Protein AF-0000000084923407 (afdb_homodimer)

Sequence (202 aa):
MSDLDNENLKDGELDTKNLNFILDIPLQLTVELGRTKILVKDVLQLNQGAVVELTKLAGEPLDVFVNSKLVARGEAVVVNEKFGIRLVDIVSPNERVEKVLMSDLDNENLKDGELDTKNLNFILDIPLQLTVELGRTKILVKDVLQLNQGAVVELTKLAGEPLDVFVNSKLVARGEAVVVNEKFGIRLVDIVSPNERVEKVL

Organism: Geobacter metallireducens (strain ATCC 53774 / DSM 7210 / GS-15) (NCBI:txid269799)

Nearest PDB structures (foldseek):
  1o6a-assembly1_A  TM=9.558E-01  e=1.903E-09  Thermotoga maritima
  1o6a-assembly1_B  TM=9.835E-01  e=4.622E-09  Thermotoga maritima
  8uox-assembly1_E6  TM=8.807E-01  e=5.203E-09  Salmonella enterica subsp. enterica serovar Typhimurium
  8wiw-assembly1_0  TM=8.367E-01  e=5.520E-09  Salmonella enterica subsp. enterica serovar Typhimurium str. LT2
  8t8o-assembly1_N  TM=7.780E-01  e=5.203E-09  Salmonella enterica subsp. enterica serovar Typhimurium

InterPro domains:
  IPR001172 Flagellar motor switch FliN/Type III secretion HrcQb [PR00956] (21-37)
  IPR001172 Flagellar motor switch FliN/Type III secretion HrcQb [PR00956] (38-54)
  IPR001172 Flagellar motor switch FliN/Type III secretion HrcQb [PR00956] (54-67)
  IPR001172 Flagellar motor switch FliN/Type III secretion HrcQb [PR00956] (67-82)
  IPR001543 Flagellar motor switch protein FliN-like, C-terminal domain [PF01052] (22-91)
  IPR012826 Flagellar motor switch FliN [TIGR02480] (18-93)
  IPR036429 SpoA-like superfamily [G3DSA:2.30.330.10] (8-101)
  IPR036429 SpoA-like superfamily [SSF101801] (18-99)
  IPR051469 Flagellar motor switch protein FliN/MopA/SpaO [PTHR43484] (6-99)

Radius of gyration: 24.33 Å; Cα contacts (8 Å, |Δi|>4): 364; chains: 2; bounding box: 47×90×52 Å

Secondary structure (DSSP, 8-state):
-GGGHHHHHHHHHHHHHHHHHHHT-EEEEEEEEEEEEEEHHHHHH--TT-EEEEEEETTSPEEEEETTEEEEEEEEEEETTEEEEEEEEE--HHHHHHHH-/-GGGHHHHHHHHHHHHHHHHHHHT-EEEEEEEEEEEEEEHHHHHH--TT-EEEEEEETTSPEEEEETTEEEEEEEEEEETTEEEEEEEEE--HHHHHHHH-

pLDDT: mean 90.23, std 15.1, range [40.56, 98.88]

Foldseek 3Di:
DPPVVVVVVVVVVVVVVVVVVVVPDDWDKDWDPAADDDDPVRVVVDDPPDDDDGPDDPPFWIFMDINNHTFFTFDWDDDPNDIDTDTPGGDDPVVCVVGRD/DPPVVVVVVVVVVVVVVVVVVVVPDDWDKDWDPAADDDDPVRVVVDDPPDDDDGPDDPPFFIFMDINNHTFFTFDWDDDPNDIDTDTPGGDDPVVVVVGRD

Structure (mmCIF, N/CA/C/O backbone):
data_AF-0000000084923407-model_v1
#
loop_
_entity.id
_entity.type
_entity.pdbx_description
1 polymer 'Flagellar motor switch protein FliN'
#
loop_
_atom_site.group_PDB
_atom_site.id
_atom_site.type_symbol
_atom_site.label_atom_id
_atom_site.label_alt_id
_atom_site.label_comp_id
_atom_site.label_asym_id
_atom_site.label_entity_id
_atom_site.label_seq_id
_atom_site.pdbx_PDB_ins_code
_atom_site.Cartn_x
_atom_site.Cartn_y
_atom_site.Cartn_z
_atom_site.occupancy
_atom_site.B_iso_or_equiv
_atom_site.auth_seq_id
_atom_site.auth_comp_id
_atom_site.auth_asym_id
_atom_site.auth_atom_id
_atom_site.pdbx_PDB_model_num
ATOM 1 N N . MET A 1 1 ? -30.578 42.406 30.984 1 41.12 1 MET A N 1
ATOM 2 C CA . MET A 1 1 ? -30.281 42.5 29.562 1 41.12 1 MET A CA 1
ATOM 3 C C . MET A 1 1 ? -29.281 41.438 29.125 1 41.12 1 MET A C 1
ATOM 5 O O . MET A 1 1 ? -29.422 40.844 28.062 1 41.12 1 MET A O 1
ATOM 9 N N . SER A 1 2 ? -28.047 41.344 29.703 1 51.69 2 SER A N 1
ATOM 10 C CA . SER A 1 2 ? -26.859 40.844 29.031 1 51.69 2 SER A CA 1
ATOM 11 C C . SER A 1 2 ? -26.75 39.344 29.141 1 51.69 2 SER A C 1
ATOM 13 O O . SER A 1 2 ? -25.688 38.781 28.906 1 51.69 2 SER A O 1
ATOM 15 N N . ASP A 1 3 ? -27.625 38.719 29.766 1 58.62 3 ASP A N 1
ATOM 16 C CA . ASP A 1 3 ? -27.422 37.281 29.953 1 58.62 3 ASP A CA 1
ATOM 17 C C . ASP A 1 3 ? -27.578 36.531 28.641 1 58.62 3 ASP A C 1
ATOM 19 O O . ASP A 1 3 ? -27.375 35.312 28.594 1 58.62 3 ASP A O 1
ATOM 23 N N . LEU A 1 4 ? -28.219 37.062 27.641 1 54.16 4 LEU A N 1
ATOM 24 C CA . LEU A 1 4 ? -28.438 36.375 26.375 1 54.16 4 LEU A CA 1
ATOM 25 C C . LEU A 1 4 ? -27.125 36.156 25.641 1 54.16 4 LEU A C 1
ATOM 27 O O . LEU A 1 4 ? -27.016 35.25 24.812 1 54.16 4 LEU A O 1
ATOM 31 N N . ASP A 1 5 ? -26.141 37.031 25.969 1 55.03 5 ASP A N 1
ATOM 32 C CA . ASP A 1 5 ? -24.906 36.906 25.203 1 55.03 5 ASP A CA 1
ATOM 33 C C . ASP A 1 5 ? -24.109 35.688 25.656 1 55.03 5 ASP A C 1
ATOM 35 O O . ASP A 1 5 ? -23.25 35.188 24.922 1 55.03 5 ASP A O 1
ATOM 39 N N . ASN A 1 6 ? -24.422 35.156 26.875 1 57.28 6 ASN A N 1
ATOM 40 C CA . ASN A 1 6 ? -23.562 34.125 27.406 1 57.28 6 ASN A CA 1
ATOM 41 C C . ASN A 1 6 ? -23.906 32.75 26.812 1 57.28 6 ASN A C 1
ATOM 43 O O . ASN A 1 6 ? -23.156 31.797 26.953 1 57.28 6 ASN A O 1
ATOM 47 N N . GLU A 1 7 ? -25.078 32.594 26.234 1 55.94 7 GLU A N 1
ATOM 48 C CA . GLU A 1 7 ? -25.453 31.297 25.688 1 55.94 7 GLU A CA 1
ATOM 49 C C . GLU A 1 7 ? -24.766 31.047 24.344 1 55.94 7 GLU A C 1
ATOM 51 O O . GLU A 1 7 ? -24.5 29.891 24 1 55.94 7 GLU A O 1
ATOM 56 N N . ASN A 1 8 ? -24.578 32.031 23.641 1 57.34 8 ASN A N 1
ATOM 57 C CA . ASN A 1 8 ? -23.969 31.875 22.328 1 57.34 8 ASN A CA 1
ATOM 58 C C . ASN A 1 8 ? -22.5 31.438 22.453 1 57.34 8 ASN A C 1
ATOM 60 O O . ASN A 1 8 ? -21.969 30.797 21.547 1 57.34 8 ASN A O 1
ATOM 64 N N . LEU A 1 9 ? -21.828 31.859 23.531 1 53.5 9 LEU A N 1
ATOM 65 C CA . LEU A 1 9 ? -20.438 31.469 23.734 1 53.5 9 LEU A CA 1
ATOM 66 C C . LEU A 1 9 ? -20.328 29.984 24.062 1 53.5 9 LEU A C 1
ATOM 68 O O . LEU A 1 9 ? -19.266 29.391 23.922 1 53.5 9 LEU A O 1
ATOM 72 N N . LYS A 1 10 ? -21.328 29.422 24.562 1 60 10 LYS A N 1
ATOM 73 C CA . LYS A 1 10 ? -21.328 28.016 24.938 1 60 10 LYS A CA 1
ATOM 74 C C . LYS A 1 10 ? -21.359 27.125 23.703 1 60 10 LYS A C 1
ATOM 76 O O . LYS A 1 10 ? -20.75 26.047 23.688 1 60 10 LYS A O 1
ATOM 81 N N . ASP A 1 11 ? -22.109 27.609 22.766 1 59.69 11 ASP A N 1
ATOM 82 C CA . ASP A 1 11 ? -22.172 26.844 21.516 1 59.69 11 ASP A CA 1
ATOM 83 C C . ASP A 1 11 ? -20.797 26.781 20.844 1 59.69 11 ASP A C 1
ATOM 85 O O . ASP A 1 11 ? -20.406 25.734 20.328 1 59.69 11 ASP A O 1
ATOM 89 N N . GLY A 1 12 ? -20.031 27.938 20.969 1 59.78 12 GLY A N 1
ATOM 90 C CA . GLY A 1 12 ? -18.688 27.984 20.438 1 59.78 12 GLY A CA 1
ATOM 91 C C . GLY A 1 12 ? -17.734 27.047 21.156 1 59.78 12 GLY A C 1
ATOM 92 O O . GLY A 1 12 ? -16.812 26.5 20.547 1 59.78 12 GLY A O 1
ATOM 93 N N . GLU A 1 13 ? -17.891 26.922 22.484 1 61.78 13 GLU A N 1
ATOM 94 C CA . GLU A 1 13 ? -17.031 26.031 23.266 1 61.78 13 GLU A CA 1
ATOM 95 C C . GLU A 1 13 ? -17.266 24.578 22.906 1 61.78 13 GLU A C 1
ATOM 97 O O . GLU A 1 13 ? -16.328 23.781 22.844 1 61.78 13 GLU A O 1
ATOM 102 N N . LEU A 1 14 ? -18.531 24.234 22.812 1 60.09 14 LEU A N 1
ATOM 103 C CA . LEU A 1 14 ? -18.875 22.859 22.453 1 60.09 14 LEU A CA 1
ATOM 104 C C . LEU A 1 14 ? -18.312 22.5 21.078 1 60.09 14 LEU A C 1
ATOM 106 O O . LEU A 1 14 ? -17.859 21.375 20.859 1 60.09 14 LEU A O 1
ATOM 110 N N . ASP A 1 15 ? -18.359 23.516 20.266 1 66.06 15 ASP A N 1
ATOM 111 C CA . ASP A 1 15 ? -17.859 23.328 18.906 1 66.06 15 ASP A CA 1
ATOM 112 C C . ASP A 1 15 ? -16.359 23.109 18.891 1 66.06 15 ASP A C 1
ATOM 114 O O . ASP A 1 15 ? -15.859 22.203 18.203 1 66.06 15 ASP A O 1
ATOM 118 N N . THR A 1 16 ? -15.703 23.828 19.812 1 67.69 16 THR A N 1
ATOM 119 C CA . THR A 1 16 ? -14.25 23.688 19.859 1 67.69 16 THR A CA 1
ATOM 120 C C . THR A 1 16 ? -13.852 22.344 20.469 1 67.69 16 THR A C 1
ATOM 122 O O . THR A 1 16 ? -12.859 21.75 20.047 1 67.69 16 THR A O 1
ATOM 125 N N . LYS A 1 17 ? -14.57 21.906 21.484 1 70.62 17 LYS A N 1
ATOM 126 C CA . LYS A 1 17 ? -14.25 20.641 22.141 1 70.62 17 LYS A CA 1
ATOM 127 C C . LYS A 1 17 ? -14.391 19.469 21.188 1 70.62 17 LYS A C 1
ATOM 129 O O . LYS A 1 17 ? -13.547 18.562 21.188 1 70.62 17 LYS A O 1
ATOM 134 N N . ASN A 1 18 ? -15.523 19.562 20.5 1 76.38 18 ASN A N 1
ATOM 135 C CA . ASN A 1 18 ? -15.758 18.484 19.562 1 76.38 18 ASN A CA 1
ATOM 136 C C . ASN A 1 18 ? -14.672 18.422 18.484 1 76.38 18 ASN A C 1
ATOM 138 O O . ASN A 1 18 ? -14.242 17.328 18.094 1 76.38 18 ASN A O 1
ATOM 142 N N . LEU A 1 19 ? -14.188 19.562 18.203 1 79.62 19 LEU A N 1
ATOM 143 C CA . LEU A 1 19 ? -13.164 19.609 17.172 1 79.62 19 LEU A CA 1
ATOM 144 C C . LEU A 1 19 ? -11.836 19.078 17.703 1 79.62 19 LEU A C 1
ATOM 146 O O . LEU A 1 19 ? -11.086 18.438 16.953 1 79.62 19 LEU A O 1
ATOM 150 N N . ASN A 1 20 ? -11.688 19.375 19 1 86.31 20 ASN A N 1
ATOM 151 C CA . ASN A 1 20 ? -10.438 18.922 19.594 1 86.31 20 ASN A CA 1
ATOM 152 C C . ASN A 1 20 ? -10.344 17.391 19.594 1 86.31 20 ASN A C 1
ATOM 154 O O . ASN A 1 20 ? -9.266 16.828 19.406 1 86.31 20 ASN A O 1
ATOM 158 N N . PHE A 1 21 ? -11.461 16.828 19.719 1 89.88 21 PHE A N 1
ATOM 159 C CA . PHE A 1 21 ? -11.477 15.375 19.734 1 89.88 21 PHE A CA 1
ATOM 160 C C . PHE A 1 21 ? -11.172 14.812 18.344 1 89.88 21 PHE A C 1
ATOM 162 O O . PHE A 1 21 ? -10.492 13.789 18.219 1 89.88 21 PHE A O 1
ATOM 169 N N . ILE A 1 22 ? -11.539 15.539 17.391 1 92.81 22 ILE A N 1
ATOM 170 C CA . ILE A 1 22 ? -11.359 15.086 16.016 1 92.81 22 ILE A CA 1
ATOM 171 C C . ILE A 1 22 ? -9.875 15.094 15.664 1 92.81 22 ILE A C 1
ATOM 173 O O . ILE A 1 22 ? -9.406 14.219 14.93 1 92.81 22 ILE A O 1
ATOM 177 N N . LEU A 1 23 ? -9.258 16.125 16.266 1 94.19 23 LEU A N 1
ATOM 178 C CA . LEU A 1 23 ? -7.848 16.312 15.93 1 94.19 23 LEU A CA 1
ATOM 179 C C . LEU A 1 23 ? -7.016 15.133 16.438 1 94.19 23 LEU A C 1
ATOM 181 O O . LEU A 1 23 ? -5.922 14.883 15.93 1 94.19 23 LEU A O 1
ATOM 185 N N . ASP A 1 24 ? -7.555 14.359 17.422 1 95.94 24 ASP A N 1
ATOM 186 C CA . ASP A 1 24 ? -6.777 13.297 18.047 1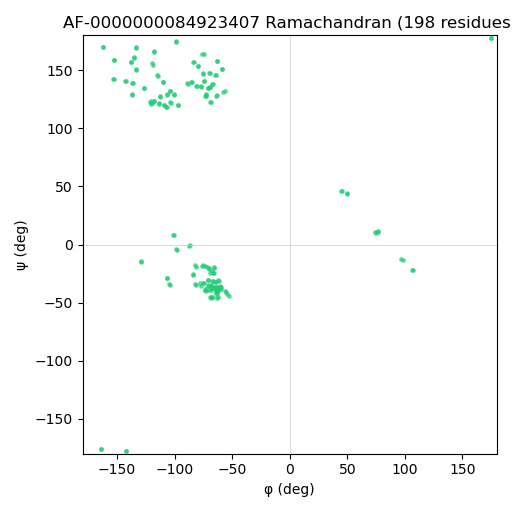 95.94 24 ASP A CA 1
ATOM 187 C C . ASP A 1 24 ? -7.168 11.93 17.484 1 95.94 24 ASP A C 1
ATOM 189 O O . ASP A 1 24 ? -6.711 10.898 17.984 1 95.94 24 ASP A O 1
ATOM 193 N N . ILE A 1 25 ? -7.957 11.969 16.484 1 96.38 25 ILE A N 1
ATOM 194 C CA . ILE A 1 25 ? -8.367 10.711 15.875 1 96.38 25 ILE A CA 1
ATOM 195 C C . ILE A 1 25 ? -7.199 10.109 15.102 1 96.38 25 ILE A C 1
ATOM 197 O O . ILE A 1 25 ? -6.578 10.781 14.273 1 96.38 25 ILE A O 1
ATOM 201 N N . PRO A 1 26 ? -6.898 8.852 15.328 1 97.81 26 PRO A N 1
ATOM 202 C CA . PRO A 1 26 ? -5.84 8.188 14.562 1 97.81 26 PRO A CA 1
ATOM 203 C C . PRO A 1 26 ? -6.32 7.695 13.195 1 97.81 26 PRO A C 1
ATOM 205 O O . PRO A 1 26 ? -7.43 7.16 13.086 1 97.81 26 PRO A O 1
ATOM 208 N N . LEU A 1 27 ? -5.559 7.898 12.195 1 98.25 27 LEU A N 1
ATOM 209 C CA . LEU A 1 27 ? -5.77 7.426 10.828 1 98.25 27 LEU A CA 1
ATOM 210 C C . LEU A 1 27 ? -4.652 6.48 10.398 1 98.25 27 LEU A C 1
ATOM 212 O O . LEU A 1 27 ? -3.598 6.43 11.039 1 98.25 27 LEU A O 1
ATOM 216 N N . GLN A 1 28 ? -4.902 5.809 9.352 1 98.5 28 GLN A N 1
ATOM 217 C CA . GLN A 1 28 ? -3.861 4.949 8.797 1 98.5 28 GLN A CA 1
ATOM 218 C C . GLN A 1 28 ? -3.215 5.586 7.574 1 98.5 28 GLN A C 1
ATOM 220 O O . GLN A 1 28 ? -3.902 5.938 6.613 1 98.5 28 GLN A O 1
ATOM 225 N N . LEU A 1 29 ? -1.915 5.746 7.699 1 98.81 29 LEU A N 1
ATOM 226 C CA . LEU A 1 29 ? -1.114 6.172 6.555 1 98.81 29 LEU A CA 1
ATOM 227 C C . LEU A 1 29 ? -0.408 4.984 5.914 1 98.81 29 LEU A C 1
ATOM 229 O O . LEU A 1 29 ? 0.222 4.18 6.609 1 98.81 29 LEU A O 1
ATOM 233 N N . THR A 1 30 ? -0.558 4.852 4.574 1 98.75 30 THR A N 1
ATOM 234 C CA . THR A 1 30 ? 0.043 3.744 3.84 1 98.75 30 THR A CA 1
ATOM 235 C C . THR A 1 30 ? 0.886 4.258 2.678 1 98.75 30 THR A C 1
ATOM 237 O O . THR A 1 30 ? 0.462 5.152 1.944 1 98.75 30 THR A O 1
ATOM 240 N N . VAL A 1 31 ? 2.076 3.674 2.555 1 98.81 31 VAL A N 1
ATOM 241 C CA . VAL A 1 31 ? 2.922 3.961 1.399 1 98.81 31 VAL A CA 1
ATOM 242 C C . VAL A 1 31 ? 2.98 2.738 0.487 1 98.81 31 VAL A C 1
ATOM 244 O O . VAL A 1 31 ? 3.377 1.652 0.917 1 98.81 31 VAL A O 1
ATOM 247 N N . GLU A 1 32 ? 2.521 2.99 -0.744 1 98.56 32 GLU A N 1
ATOM 248 C CA . GLU A 1 32 ? 2.504 1.892 -1.705 1 98.56 32 GLU A CA 1
ATOM 249 C C . GLU A 1 32 ? 3.641 2.023 -2.715 1 98.56 32 GLU A C 1
ATOM 251 O O . GLU A 1 32 ? 3.869 3.104 -3.262 1 98.56 32 GLU A O 1
ATOM 256 N N . LEU A 1 33 ? 4.332 0.971 -2.922 1 98.19 33 LEU A N 1
ATOM 257 C CA . LEU A 1 33 ? 5.34 0.902 -3.973 1 98.19 33 LEU A CA 1
ATOM 258 C C . LEU A 1 33 ? 4.691 0.93 -5.352 1 98.19 33 LEU A C 1
ATOM 260 O O . LEU A 1 33 ? 5.168 1.625 -6.254 1 98.19 33 LEU A O 1
ATOM 264 N N . GLY A 1 34 ? 3.6 0.089 -5.422 1 97.88 34 GLY A N 1
ATOM 265 C CA . GLY A 1 34 ? 2.836 0.043 -6.66 1 97.88 34 GLY A CA 1
ATOM 266 C C . GLY A 1 34 ? 1.74 -1.007 -6.645 1 97.88 34 GLY A C 1
ATOM 267 O O . GLY A 1 34 ? 1.545 -1.694 -5.641 1 97.88 34 GLY A O 1
ATOM 268 N N . ARG A 1 35 ? 1.024 -1.02 -7.738 1 98 35 ARG A N 1
ATOM 269 C CA . ARG A 1 35 ? -0.077 -1.955 -7.949 1 98 35 ARG A CA 1
ATOM 270 C C . ARG A 1 35 ? -0.065 -2.508 -9.367 1 98 35 ARG A C 1
ATOM 272 O O . ARG A 1 35 ? 0.592 -1.95 -10.25 1 98 35 ARG A O 1
ATOM 279 N N . THR A 1 36 ? -0.682 -3.66 -9.547 1 98.56 36 THR A N 1
ATOM 280 C CA . THR A 1 36 ? -0.935 -4.199 -10.875 1 98.56 36 THR A CA 1
ATOM 281 C C . THR A 1 36 ? -2.172 -5.094 -10.875 1 98.56 36 THR A C 1
ATOM 283 O O . THR A 1 36 ? -2.617 -5.539 -9.812 1 98.56 36 THR A O 1
ATOM 286 N N . LYS A 1 37 ? -2.699 -5.238 -12.07 1 98.56 37 LYS A N 1
ATOM 287 C CA . LYS A 1 37 ? -3.746 -6.242 -12.25 1 98.56 37 LYS A CA 1
ATOM 288 C C . LYS A 1 37 ? -3.148 -7.621 -12.516 1 98.56 37 LYS A C 1
ATOM 290 O O . LYS A 1 37 ? -2.154 -7.742 -13.234 1 98.56 37 LYS A O 1
ATOM 295 N N . ILE A 1 38 ? -3.832 -8.539 -11.867 1 98.25 38 ILE A N 1
ATOM 296 C CA . ILE A 1 38 ? -3.377 -9.914 -12.031 1 98.25 38 ILE A CA 1
ATOM 297 C C . ILE A 1 38 ? -4.582 -10.859 -12.086 1 98.25 38 ILE A C 1
ATOM 299 O O . ILE A 1 38 ? -5.562 -10.656 -11.367 1 98.25 38 ILE A O 1
ATOM 303 N N . LEU A 1 39 ? -4.473 -11.812 -12.945 1 97.88 39 LEU A N 1
ATOM 304 C CA . LEU A 1 39 ? -5.582 -12.75 -13.07 1 97.88 39 LEU A CA 1
ATOM 305 C C . LEU A 1 39 ? -5.551 -13.789 -11.953 1 97.88 39 LEU A C 1
ATOM 307 O O . LEU A 1 39 ? -4.477 -14.133 -11.453 1 97.88 39 LEU A O 1
ATOM 311 N N . VAL A 1 40 ? -6.699 -14.32 -11.633 1 97 40 VAL A N 1
ATOM 312 C CA . VAL A 1 40 ? -6.824 -15.367 -10.625 1 97 40 VAL A CA 1
ATOM 313 C C . VAL A 1 40 ? -5.891 -16.531 -10.969 1 97 40 VAL A C 1
ATOM 315 O O . VAL A 1 40 ? -5.188 -17.047 -10.102 1 97 40 VAL A O 1
ATOM 318 N N . LYS A 1 41 ? -5.867 -16.859 -12.188 1 96.5 41 LYS A N 1
ATOM 319 C CA . LYS A 1 41 ? -5.027 -17.984 -12.602 1 96.5 41 LYS A CA 1
ATOM 320 C C . LYS A 1 41 ? -3.555 -17.703 -12.328 1 96.5 41 LYS A C 1
ATOM 322 O O . LYS A 1 41 ? -2.811 -18.594 -11.922 1 96.5 41 LYS A O 1
ATOM 327 N N . ASP A 1 42 ? -3.166 -16.5 -12.539 1 97.69 42 ASP A N 1
ATOM 328 C CA . ASP A 1 42 ? -1.779 -16.109 -12.305 1 97.69 42 ASP A CA 1
ATOM 329 C C . ASP A 1 42 ? -1.464 -16.094 -10.805 1 97.69 42 ASP A C 1
ATOM 331 O O . ASP A 1 42 ? -0.39 -16.531 -10.391 1 97.69 42 ASP A O 1
ATOM 335 N N . VAL A 1 43 ? -2.422 -15.625 -10.008 1 98 43 VAL A N 1
ATOM 336 C CA . VAL A 1 43 ? -2.25 -15.602 -8.555 1 98 43 VAL A CA 1
ATOM 337 C C . VAL A 1 43 ? -2.018 -17.031 -8.047 1 98 43 VAL A C 1
ATOM 339 O O . VAL A 1 43 ? -1.174 -17.25 -7.172 1 98 43 VAL A O 1
ATOM 342 N N . LEU A 1 44 ? -2.725 -17.969 -8.656 1 97.12 44 LEU A N 1
ATOM 343 C CA . LEU A 1 44 ? -2.666 -19.359 -8.203 1 97.12 44 LEU A CA 1
ATOM 344 C C . LEU A 1 44 ? -1.332 -19.984 -8.57 1 97.12 44 LEU A C 1
ATOM 346 O O . LEU A 1 44 ? -0.931 -20.984 -7.977 1 97.12 44 LEU A O 1
ATOM 350 N N . GLN A 1 45 ? -0.643 -19.39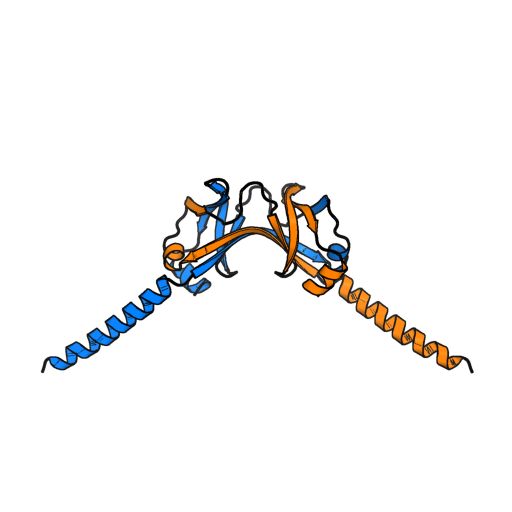1 -9.508 1 97.62 45 GLN A N 1
ATOM 351 C CA . GLN A 1 45 ? 0.595 -19.984 -10.008 1 97.62 45 GLN A CA 1
ATOM 352 C C . GLN A 1 45 ? 1.813 -19.344 -9.352 1 97.62 45 GLN A C 1
ATOM 354 O O . GLN A 1 45 ? 2.939 -19.812 -9.531 1 97.62 45 GLN A O 1
ATOM 359 N N . LEU A 1 46 ? 1.584 -18.359 -8.547 1 98.25 46 LEU A N 1
ATOM 360 C CA . LEU A 1 46 ? 2.711 -17.688 -7.91 1 98.25 46 LEU A CA 1
ATOM 361 C C . LEU A 1 46 ? 3.414 -18.609 -6.926 1 98.25 46 LEU A C 1
ATOM 363 O O . LEU A 1 46 ? 2.762 -19.344 -6.188 1 98.25 46 LEU A O 1
ATOM 367 N N . ASN A 1 47 ? 4.777 -18.547 -6.957 1 98.06 47 ASN A N 1
ATOM 368 C CA . ASN A 1 47 ? 5.633 -19.266 -6.023 1 98.06 47 ASN A CA 1
ATOM 369 C C . ASN A 1 47 ? 6.73 -18.359 -5.461 1 98.06 47 ASN A C 1
ATOM 371 O O . ASN A 1 47 ? 6.945 -17.25 -5.957 1 98.06 47 ASN A O 1
ATOM 375 N N . GLN A 1 48 ? 7.324 -18.969 -4.5 1 97.75 48 GLN A N 1
ATOM 376 C CA . GLN A 1 48 ? 8.484 -18.266 -3.961 1 97.75 48 GLN A CA 1
ATOM 377 C C . GLN A 1 48 ? 9.516 -18 -5.051 1 97.75 48 GLN A C 1
ATOM 379 O O . GLN A 1 48 ? 9.805 -18.859 -5.875 1 97.75 48 GLN A O 1
ATOM 384 N N . GLY A 1 49 ? 9.969 -16.812 -5.137 1 98.25 49 GLY A N 1
ATOM 385 C CA . GLY A 1 49 ? 10.953 -16.422 -6.137 1 98.25 49 GLY A CA 1
ATOM 386 C C . GLY A 1 49 ? 10.336 -15.742 -7.344 1 98.25 49 GLY A C 1
ATOM 387 O O . GLY A 1 49 ? 11.047 -15.117 -8.133 1 98.25 49 GLY A O 1
ATOM 388 N N . ALA A 1 50 ? 9.031 -15.867 -7.414 1 98.19 50 ALA A N 1
ATOM 389 C CA . ALA A 1 50 ? 8.359 -15.234 -8.547 1 98.19 50 ALA A CA 1
ATOM 390 C C . ALA A 1 50 ? 8.508 -13.719 -8.508 1 98.19 50 ALA A C 1
ATOM 392 O O . ALA A 1 50 ? 8.578 -13.125 -7.426 1 98.19 50 ALA A O 1
ATOM 393 N N . VAL A 1 51 ? 8.586 -13.211 -9.719 1 98.56 51 VAL A N 1
ATOM 394 C CA . VAL A 1 51 ? 8.664 -11.758 -9.828 1 98.56 51 VAL A CA 1
ATOM 395 C C . VAL A 1 51 ? 7.387 -11.227 -10.477 1 98.56 51 VAL A C 1
ATOM 397 O O . VAL A 1 51 ? 6.949 -11.734 -11.516 1 98.56 51 VAL A O 1
ATOM 400 N N . VAL A 1 52 ? 6.793 -10.32 -9.859 1 98.5 52 VAL A N 1
ATOM 401 C CA . VAL A 1 52 ? 5.613 -9.656 -10.398 1 98.5 52 VAL A CA 1
ATOM 402 C C . VAL A 1 52 ? 5.93 -8.195 -10.703 1 98.5 52 VAL A C 1
ATOM 404 O O . VAL A 1 52 ? 6.367 -7.453 -9.828 1 98.5 52 VAL A O 1
ATOM 407 N N . GLU A 1 53 ? 5.758 -7.867 -11.953 1 98.5 53 GLU A N 1
ATOM 408 C CA . GLU A 1 53 ? 5.965 -6.48 -12.367 1 98.5 53 GLU A CA 1
ATOM 409 C C . GLU A 1 53 ? 4.789 -5.602 -11.961 1 98.5 53 GLU A C 1
ATOM 411 O O . GLU A 1 53 ? 3.629 -5.988 -12.133 1 98.5 53 GLU A O 1
ATOM 416 N N . LEU A 1 54 ? 5.102 -4.422 -11.43 1 98.56 54 LEU A N 1
ATOM 417 C CA . LEU A 1 54 ? 4.07 -3.451 -11.078 1 98.56 54 LEU A CA 1
ATOM 418 C C . LEU A 1 54 ? 3.924 -2.398 -12.172 1 98.56 54 LEU A C 1
ATOM 420 O O . LEU A 1 54 ? 4.637 -2.438 -13.18 1 98.56 54 LEU A O 1
ATOM 424 N N . THR A 1 55 ? 2.953 -1.531 -12.016 1 97.81 55 THR A N 1
ATOM 425 C CA . THR A 1 55 ? 2.676 -0.529 -13.039 1 97.81 55 THR A CA 1
ATOM 426 C C . THR A 1 55 ? 3.588 0.683 -12.867 1 97.81 55 THR A C 1
ATOM 428 O O . THR A 1 55 ? 3.928 1.352 -13.852 1 97.81 55 THR A O 1
ATOM 431 N N . LYS A 1 56 ? 4.023 0.893 -11.711 1 97.56 56 LYS A N 1
ATOM 432 C CA . LYS A 1 56 ? 4.797 2.09 -11.391 1 97.56 56 LYS A CA 1
ATOM 433 C C . LYS A 1 56 ? 6.184 2.031 -12.023 1 97.56 56 LYS A C 1
ATOM 435 O O . LYS A 1 56 ? 6.863 1.006 -11.945 1 97.56 56 LYS A O 1
ATOM 440 N N . LEU A 1 57 ? 6.531 3.158 -12.609 1 97.81 57 LEU A N 1
ATOM 441 C CA . LEU A 1 57 ? 7.891 3.279 -13.133 1 97.81 57 LEU A CA 1
ATOM 442 C C . LEU A 1 57 ? 8.891 3.475 -12 1 97.81 57 LEU A C 1
ATOM 444 O O . LEU A 1 57 ? 8.617 4.195 -11.039 1 97.81 57 LEU A O 1
ATOM 448 N N . ALA A 1 58 ? 9.992 2.809 -12.227 1 96.5 58 ALA A N 1
ATOM 449 C CA . ALA A 1 58 ? 11.07 3.029 -11.273 1 96.5 58 ALA A CA 1
ATOM 450 C C . ALA A 1 58 ? 11.547 4.48 -11.305 1 96.5 58 ALA A C 1
ATOM 452 O O . ALA A 1 58 ? 11.664 5.078 -12.375 1 96.5 58 ALA A O 1
ATOM 453 N N . GLY A 1 59 ? 11.641 5.137 -10.266 1 94.94 59 GLY A N 1
ATOM 454 C CA . GLY A 1 59 ? 12.078 6.523 -10.211 1 94.94 59 GLY A CA 1
ATOM 455 C C . GLY A 1 59 ? 10.953 7.496 -9.945 1 94.94 59 GLY A C 1
ATOM 456 O O . GLY A 1 59 ? 11.188 8.656 -9.586 1 94.94 59 GLY A O 1
ATOM 457 N N . GLU A 1 60 ? 9.766 7.02 -10.25 1 97.5 60 GLU A N 1
ATOM 458 C CA . GLU A 1 60 ? 8.625 7.875 -9.938 1 97.5 60 GLU A CA 1
ATOM 459 C C . GLU A 1 60 ? 8.32 7.867 -8.438 1 97.5 60 GLU A C 1
ATOM 461 O O . GLU A 1 60 ? 8.539 6.859 -7.762 1 97.5 60 GLU A O 1
ATOM 466 N N . PRO A 1 61 ? 7.848 8.977 -7.934 1 98.5 61 PRO A N 1
ATOM 467 C CA . PRO A 1 61 ? 7.492 9.016 -6.516 1 98.5 61 PRO A CA 1
ATOM 468 C C . PRO A 1 61 ? 6.434 7.977 -6.148 1 98.5 61 PRO A C 1
ATOM 470 O O . PRO A 1 61 ? 5.578 7.645 -6.973 1 98.5 61 PRO A O 1
ATOM 473 N N . LEU A 1 62 ? 6.48 7.559 -4.949 1 98.81 62 LEU A N 1
ATOM 474 C CA . LEU A 1 62 ? 5.547 6.562 -4.434 1 98.81 62 LEU A CA 1
ATOM 475 C C . LEU A 1 62 ? 4.246 7.219 -3.988 1 98.81 62 LEU A C 1
ATOM 477 O O . LEU A 1 62 ? 4.234 8.391 -3.607 1 98.81 62 LEU A O 1
ATOM 481 N N . ASP A 1 63 ? 3.146 6.348 -3.965 1 98.75 63 ASP A N 1
ATOM 482 C CA . ASP A 1 63 ? 1.838 6.859 -3.568 1 98.75 63 ASP A CA 1
ATOM 483 C C . ASP A 1 63 ? 1.646 6.766 -2.057 1 98.75 63 ASP A C 1
ATOM 485 O O . ASP A 1 63 ? 2.021 5.77 -1.438 1 98.75 63 ASP A O 1
ATOM 489 N N . VAL A 1 64 ? 1.081 7.793 -1.517 1 98.88 64 VAL A N 1
ATOM 490 C CA . VAL A 1 64 ? 0.778 7.867 -0.091 1 98.88 64 VAL A CA 1
ATOM 491 C C . VAL A 1 64 ? -0.73 7.992 0.111 1 98.88 64 VAL A C 1
ATOM 493 O O . VAL A 1 64 ? -1.354 8.93 -0.392 1 98.88 64 VAL A O 1
ATOM 496 N N . PHE A 1 65 ? -1.265 7.09 0.846 1 98.69 65 PHE A N 1
ATOM 497 C CA . PHE A 1 65 ? -2.697 7.059 1.116 1 98.69 65 PHE A CA 1
ATOM 498 C C . PHE A 1 65 ? -2.977 7.316 2.592 1 98.69 65 PHE A C 1
ATOM 500 O O . PHE A 1 65 ? -2.221 6.871 3.459 1 98.69 65 PHE A O 1
ATOM 507 N N . VAL A 1 66 ? -4.035 7.965 2.854 1 98.56 66 VAL A N 1
ATOM 508 C CA . VAL A 1 66 ? -4.617 8.031 4.188 1 98.56 66 VAL A CA 1
ATOM 509 C C . VAL A 1 66 ? -6.035 7.465 4.164 1 98.56 66 VAL A C 1
ATOM 511 O O . VAL A 1 66 ? -6.895 7.957 3.426 1 98.56 66 VAL A O 1
ATOM 514 N N . ASN A 1 67 ? -6.23 6.527 4.887 1 96.69 67 ASN A N 1
ATOM 515 C CA . ASN A 1 67 ? -7.488 5.789 4.828 1 96.69 67 ASN A CA 1
ATOM 516 C C . ASN A 1 67 ? -7.898 5.496 3.391 1 96.69 67 ASN A C 1
ATOM 518 O O . ASN A 1 67 ? -9.023 5.797 2.988 1 96.69 67 ASN A O 1
ATOM 522 N N . SER A 1 68 ? -7.012 5.059 2.627 1 94.88 68 SER A N 1
ATOM 523 C CA . SER A 1 68 ? -7.199 4.523 1.283 1 94.88 68 SER A CA 1
ATOM 524 C C . SER A 1 68 ? -7.434 5.641 0.27 1 94.88 68 SER A C 1
ATOM 526 O O . SER A 1 68 ? -7.723 5.375 -0.899 1 94.88 68 SER A O 1
ATOM 528 N N . LYS A 1 69 ? -7.184 6.855 0.761 1 97.56 69 LYS A N 1
ATOM 529 C CA . LYS A 1 69 ? -7.2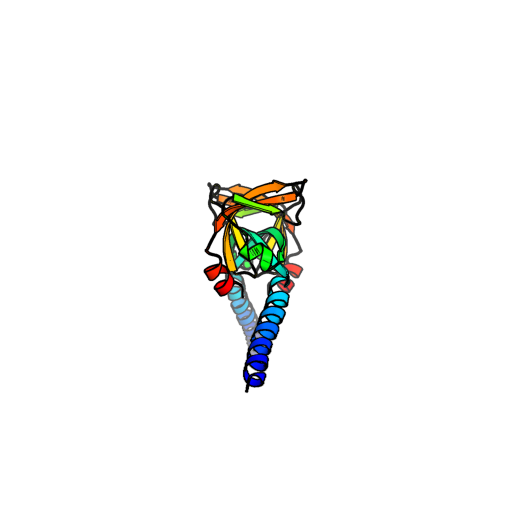81 8 -0.136 1 97.56 69 LYS A CA 1
ATOM 530 C C . LYS A 1 69 ? -5.902 8.547 -0.492 1 97.56 69 LYS A C 1
ATOM 532 O O . LYS A 1 69 ? -5.07 8.773 0.391 1 97.56 69 LYS A O 1
ATOM 537 N N . LEU A 1 70 ? -5.742 8.672 -1.779 1 98.38 70 LEU A N 1
ATOM 538 C CA . LEU A 1 70 ? -4.465 9.227 -2.223 1 98.38 70 LEU A CA 1
ATOM 539 C C . LEU A 1 70 ? -4.344 10.695 -1.828 1 98.38 70 LEU A C 1
ATOM 541 O O . LEU A 1 70 ? -5.156 11.523 -2.248 1 98.38 70 LEU A O 1
ATOM 545 N N . VAL A 1 71 ? -3.238 11.016 -1.03 1 98.5 71 VAL A N 1
ATOM 546 C CA . VAL A 1 71 ? -3.174 12.391 -0.56 1 98.5 71 VAL A CA 1
ATOM 547 C C . VAL A 1 71 ? -1.8 12.984 -0.873 1 98.5 71 VAL A C 1
ATOM 549 O O . VAL A 1 71 ? -1.6 14.195 -0.773 1 98.5 71 VAL A O 1
ATOM 552 N N . ALA A 1 72 ? -0.821 12.18 -1.212 1 98.88 72 ALA A N 1
ATOM 553 C CA . ALA A 1 72 ? 0.538 12.68 -1.416 1 98.88 72 ALA A CA 1
ATOM 554 C C . ALA A 1 72 ? 1.376 11.672 -2.201 1 98.88 72 ALA A C 1
ATOM 556 O O . ALA A 1 72 ? 0.903 10.586 -2.529 1 98.88 72 ALA A O 1
ATOM 557 N N . ARG A 1 73 ? 2.531 12.102 -2.607 1 98.81 73 ARG A N 1
ATOM 558 C CA . ARG A 1 73 ? 3.578 11.273 -3.193 1 98.81 73 ARG A CA 1
ATOM 559 C C . ARG A 1 73 ? 4.938 11.586 -2.58 1 98.81 73 ARG A C 1
ATOM 561 O O . ARG A 1 73 ? 5.18 12.719 -2.141 1 98.81 73 ARG A O 1
ATOM 568 N N . GLY A 1 74 ? 5.785 10.594 -2.551 1 98.81 74 GLY A N 1
ATOM 569 C CA . GLY A 1 74 ? 7.07 10.852 -1.923 1 98.81 74 GLY A CA 1
ATOM 570 C C . GLY A 1 74 ? 8.117 9.812 -2.266 1 98.81 74 GLY A C 1
ATOM 571 O O . GLY A 1 74 ? 7.902 8.969 -3.145 1 98.81 74 GLY A O 1
ATOM 572 N N . GLU A 1 75 ? 9.227 9.953 -1.673 1 98.44 75 GLU A N 1
ATOM 573 C CA . GLU A 1 75 ? 10.375 9.07 -1.846 1 98.44 75 GLU A CA 1
ATOM 574 C C . GLU A 1 75 ? 10.625 8.234 -0.593 1 98.44 75 GLU A C 1
ATOM 576 O O . GLU A 1 75 ? 10.523 8.742 0.526 1 98.44 75 GLU A O 1
ATOM 581 N N . ALA A 1 76 ? 10.961 6.996 -0.825 1 97.94 76 ALA A N 1
ATOM 582 C CA . ALA A 1 76 ? 11.297 6.133 0.306 1 97.94 76 ALA A CA 1
ATOM 583 C C . ALA A 1 76 ? 12.609 6.562 0.954 1 97.94 76 ALA A C 1
ATOM 585 O O . ALA A 1 76 ? 13.578 6.879 0.259 1 97.94 76 ALA A O 1
ATOM 586 N N . VAL A 1 77 ? 12.562 6.59 2.309 1 98.31 77 VAL A N 1
ATOM 587 C CA . VAL A 1 77 ? 13.766 6.879 3.086 1 98.31 77 VAL A CA 1
ATOM 588 C C . VAL A 1 77 ? 13.875 5.902 4.254 1 98.31 77 VAL A C 1
ATOM 590 O O . VAL A 1 77 ? 12.914 5.191 4.566 1 98.31 77 VAL A O 1
ATOM 593 N N . VAL A 1 78 ? 15.086 5.805 4.781 1 98.12 78 VAL A N 1
ATOM 594 C CA . VAL A 1 78 ? 15.289 5.023 5.996 1 98.12 78 VAL A CA 1
ATOM 595 C C . VAL A 1 78 ? 15.531 5.957 7.18 1 98.12 78 VAL A C 1
ATOM 597 O O . VAL A 1 78 ? 16.422 6.809 7.129 1 98.12 78 VAL A O 1
ATOM 600 N N . VAL A 1 79 ? 14.594 5.809 8.094 1 96.19 79 VAL A N 1
ATOM 601 C CA . VAL A 1 79 ? 14.688 6.605 9.312 1 96.19 79 VAL A CA 1
ATOM 602 C C . VAL A 1 79 ? 14.758 5.688 10.531 1 96.19 79 VAL A C 1
ATOM 604 O O . VAL A 1 79 ? 13.82 4.938 10.805 1 96.19 79 VAL A O 1
ATOM 607 N N . ASN A 1 80 ? 15.797 5.773 11.383 1 94.12 80 ASN A N 1
ATOM 608 C CA . ASN A 1 80 ? 15.945 5 12.609 1 94.12 80 ASN A CA 1
ATOM 609 C C . ASN A 1 80 ? 15.719 3.51 12.359 1 94.12 80 ASN A C 1
ATOM 611 O O . ASN A 1 80 ? 14.938 2.869 13.07 1 94.12 80 ASN A O 1
ATOM 615 N N . GLU A 1 81 ? 16.281 2.965 11.297 1 97.25 81 GLU A N 1
ATOM 616 C CA . GLU A 1 81 ? 16.266 1.554 10.93 1 97.25 81 GLU A CA 1
ATOM 617 C C . GLU A 1 81 ? 14.906 1.135 10.383 1 97.25 81 GLU A C 1
ATOM 619 O O . GLU A 1 81 ? 14.648 -0.054 10.18 1 97.25 81 GLU A O 1
ATOM 624 N N . LYS A 1 82 ? 14.008 2.195 10.117 1 97.88 82 LYS A N 1
ATOM 625 C CA . LYS A 1 82 ? 12.688 1.938 9.555 1 97.88 82 LYS A CA 1
ATOM 626 C C . LYS A 1 82 ? 12.516 2.629 8.211 1 97.88 82 LYS A C 1
ATOM 628 O O . LYS A 1 82 ? 13.195 3.613 7.918 1 97.88 82 LYS A O 1
ATOM 633 N N . PHE A 1 83 ? 11.594 2.016 7.48 1 97.94 83 PHE A N 1
ATOM 634 C CA . PHE A 1 83 ? 11.211 2.752 6.281 1 97.94 83 PHE A CA 1
ATOM 635 C C . PHE A 1 83 ? 10.422 4.004 6.645 1 97.94 83 PHE A C 1
ATOM 637 O O . PHE A 1 83 ? 9.672 4.012 7.621 1 97.94 83 PHE A O 1
ATOM 644 N N . GLY A 1 84 ? 10.594 5 5.852 1 98.38 84 GLY A N 1
ATOM 645 C CA . GLY A 1 84 ? 9.797 6.215 5.859 1 98.38 84 GLY A CA 1
ATOM 646 C C . GLY A 1 84 ? 9.531 6.766 4.469 1 98.38 84 GLY A C 1
ATOM 647 O O . GLY A 1 84 ? 9.883 6.137 3.471 1 98.38 84 GLY A O 1
ATOM 648 N N . ILE A 1 85 ? 8.867 7.863 4.453 1 98.81 85 ILE A N 1
ATOM 649 C CA . ILE A 1 85 ? 8.562 8.539 3.195 1 98.81 85 ILE A CA 1
ATOM 650 C C . ILE A 1 85 ? 8.789 10.039 3.344 1 98.81 85 ILE A C 1
ATOM 652 O O . ILE A 1 85 ? 8.367 10.641 4.336 1 98.81 85 ILE A O 1
ATOM 656 N N . ARG A 1 86 ? 9.555 10.539 2.383 1 98.88 86 ARG A N 1
ATOM 657 C CA . ARG A 1 86 ? 9.68 11.992 2.266 1 98.88 86 ARG A CA 1
ATOM 658 C C . ARG A 1 86 ? 8.719 12.539 1.214 1 98.88 86 ARG A C 1
ATOM 660 O O . ARG A 1 86 ? 8.781 12.148 0.046 1 98.88 86 ARG A O 1
ATOM 667 N N . LEU A 1 87 ? 7.859 13.398 1.653 1 98.88 87 LEU A N 1
ATOM 668 C CA . LEU A 1 87 ? 6.805 13.883 0.769 1 98.88 87 LEU A CA 1
ATOM 669 C C . LEU A 1 87 ? 7.371 14.852 -0.269 1 98.88 87 LEU A C 1
ATOM 671 O O . LEU A 1 87 ? 8.094 15.789 0.076 1 98.88 87 LEU A O 1
ATOM 675 N N . VAL A 1 88 ? 7.086 14.602 -1.526 1 98.75 88 VAL A N 1
ATOM 676 C CA . VAL A 1 88 ? 7.508 15.477 -2.615 1 98.75 88 VAL A CA 1
ATOM 677 C C . VAL A 1 88 ? 6.316 16.297 -3.113 1 98.75 88 VAL A C 1
ATOM 679 O O . VAL A 1 88 ? 6.488 17.406 -3.625 1 98.75 88 VAL A O 1
ATOM 682 N N . ASP A 1 89 ? 5.121 15.719 -3.105 1 98.44 89 ASP A N 1
ATOM 683 C CA . ASP A 1 89 ? 3.859 16.359 -3.471 1 98.44 89 ASP A CA 1
ATOM 684 C C . ASP A 1 89 ? 2.754 16 -2.48 1 98.44 89 ASP A C 1
ATOM 686 O O . ASP A 1 89 ? 2.627 14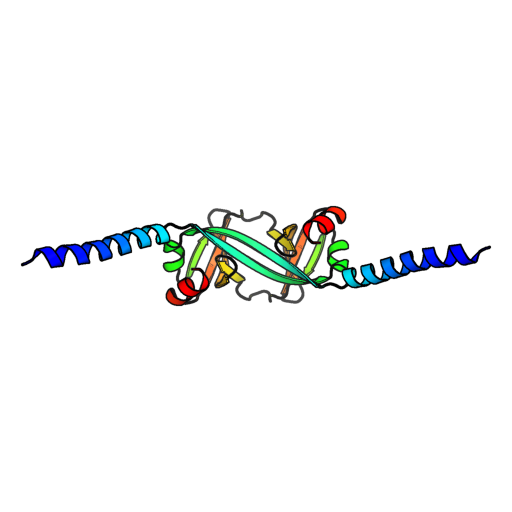.844 -2.076 1 98.44 89 ASP A O 1
ATOM 690 N N . ILE A 1 90 ? 1.956 16.969 -2.139 1 98.62 90 ILE A N 1
ATOM 691 C CA . ILE A 1 90 ? 0.867 16.734 -1.194 1 98.62 90 ILE A CA 1
ATOM 692 C C . ILE A 1 90 ? -0.264 17.734 -1.468 1 98.62 90 ILE A C 1
ATOM 694 O O . ILE A 1 90 ? -0.014 18.891 -1.775 1 98.62 90 ILE A O 1
ATOM 698 N N . VAL A 1 91 ? -1.414 17.234 -1.326 1 98.5 91 VAL A N 1
ATOM 699 C CA . VAL A 1 91 ? -2.568 18.094 -1.564 1 98.5 91 VAL A CA 1
ATOM 700 C C . VAL A 1 91 ? -2.75 19.062 -0.391 1 98.5 91 VAL A C 1
ATOM 702 O O . VAL A 1 91 ? -2.17 18.859 0.678 1 98.5 91 VAL A O 1
ATOM 705 N N . SER A 1 92 ? -3.535 20.109 -0.598 1 97.62 92 SER A N 1
ATOM 706 C CA . SER A 1 92 ? -3.73 21.125 0.422 1 97.62 92 SER A CA 1
ATOM 707 C C . SER A 1 92 ? -4.402 20.547 1.663 1 97.62 92 SER A C 1
ATOM 709 O O . SER A 1 92 ? -5.098 19.531 1.585 1 97.62 92 SER A O 1
ATOM 711 N N . PRO A 1 93 ? -4.23 21.234 2.826 1 95.81 93 PRO A N 1
ATOM 712 C CA . PRO A 1 93 ? -4.926 20.797 4.035 1 95.81 93 PRO A CA 1
ATOM 713 C C . PRO A 1 93 ? -6.438 20.703 3.852 1 95.81 93 PRO A C 1
ATOM 715 O O . PRO A 1 93 ? -7.066 19.75 4.332 1 95.81 93 PRO A O 1
ATOM 718 N N . ASN A 1 94 ? -7.027 21.656 3.166 1 96.06 94 ASN A N 1
ATOM 719 C CA . ASN A 1 94 ? -8.469 21.625 2.928 1 96.06 94 ASN A CA 1
ATOM 720 C C . ASN A 1 94 ? -8.875 20.406 2.113 1 96.06 94 ASN A C 1
ATOM 722 O O . ASN A 1 94 ? -9.898 19.766 2.406 1 96.06 94 ASN A O 1
ATOM 726 N N . GLU A 1 95 ? -8.078 20.094 1.185 1 97.12 95 GLU A N 1
ATOM 727 C CA . GLU A 1 95 ? -8.367 18.906 0.369 1 97.12 95 GLU A CA 1
ATOM 728 C C . GLU A 1 95 ? -8.211 17.625 1.179 1 97.12 95 GLU A C 1
ATOM 730 O O . GLU A 1 95 ? -8.969 16.672 0.992 1 97.12 95 GLU A O 1
ATOM 735 N N . ARG A 1 96 ? -7.23 17.656 2.076 1 97.56 96 ARG A N 1
ATOM 736 C CA . ARG A 1 96 ? -7.023 16.5 2.934 1 97.56 96 ARG A CA 1
ATOM 737 C C . ARG A 1 96 ? -8.227 16.266 3.84 1 97.56 96 ARG A C 1
ATOM 739 O O . ARG A 1 96 ? -8.68 15.133 4.008 1 97.56 96 ARG A O 1
ATOM 746 N N . VAL A 1 97 ? -8.758 17.25 4.312 1 94.06 97 VAL A N 1
ATOM 747 C CA . VAL A 1 97 ? -9.938 17.156 5.164 1 94.06 97 VAL A CA 1
ATOM 748 C C . VAL A 1 97 ? -11.102 16.578 4.363 1 94.06 97 VAL A C 1
ATOM 750 O O . VAL A 1 97 ? -11.82 15.703 4.844 1 94.06 97 VAL A O 1
ATOM 753 N N . GLU A 1 98 ? -11.211 17.016 3.193 1 95.25 98 GLU A N 1
ATOM 754 C CA . GLU A 1 98 ? -12.297 16.562 2.326 1 95.25 98 GLU A CA 1
ATOM 755 C C . GLU A 1 98 ? -12.133 15.094 1.956 1 95.25 98 GLU A C 1
ATOM 757 O O . GLU A 1 98 ? -13.117 14.352 1.917 1 95.25 98 GLU A O 1
ATOM 762 N N . LYS A 1 99 ? -10.914 14.742 1.764 1 95.44 99 LYS A N 1
ATOM 763 C CA . LYS A 1 99 ? -10.648 13.391 1.287 1 95.44 99 LYS A CA 1
ATOM 764 C C . LYS A 1 99 ? -10.672 12.391 2.438 1 95.44 99 LYS A C 1
ATOM 766 O O . LYS A 1 99 ? -11.148 11.266 2.273 1 95.44 99 LYS A O 1
ATOM 771 N N . VAL A 1 100 ? -10.227 12.781 3.611 1 92.31 100 VAL A N 1
ATOM 772 C CA . VAL A 1 100 ? -9.922 11.805 4.652 1 92.31 100 VAL A CA 1
ATOM 773 C C . VAL A 1 100 ? -11 11.844 5.734 1 92.31 100 VAL A C 1
ATOM 775 O O . VAL A 1 100 ? -11.234 10.844 6.422 1 92.31 100 VAL A O 1
ATOM 778 N N . LEU A 1 101 ? -11.578 13.078 5.844 1 84.38 101 LEU A N 1
ATOM 779 C CA . LEU A 1 101 ? -12.648 13.227 6.828 1 84.38 101 LEU A CA 1
ATOM 780 C C . LEU A 1 101 ? -14 13.359 6.141 1 84.38 101 LEU A C 1
ATOM 782 O O . LEU A 1 101 ? -14.992 12.781 6.59 1 84.38 101 LEU A O 1
ATOM 786 N N . MET B 1 1 ? -31.359 -47.781 -21.812 1 40.56 1 MET B N 1
ATOM 787 C CA . MET B 1 1 ? -30.578 -47.844 -20.578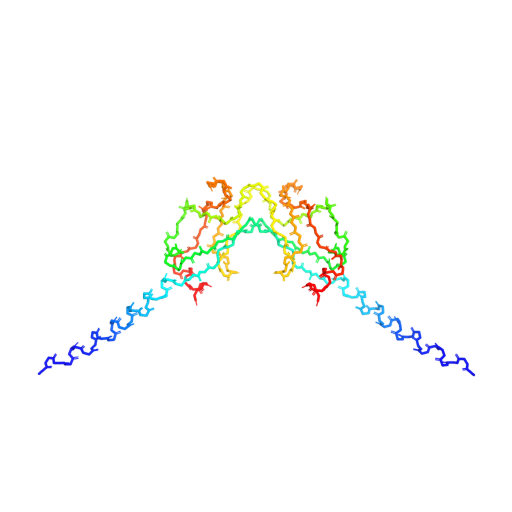 1 40.56 1 MET B CA 1
ATOM 788 C C . MET B 1 1 ? -29.688 -46.594 -20.453 1 40.56 1 MET B C 1
ATOM 790 O O . MET B 1 1 ? -29.578 -46.031 -19.359 1 40.56 1 MET B O 1
ATOM 794 N N . SER B 1 2 ? -28.766 -46.25 -21.391 1 50.97 2 SER B N 1
ATOM 795 C CA . SER B 1 2 ? -27.531 -45.531 -21.141 1 50.97 2 SER B CA 1
ATOM 796 C C . SER B 1 2 ? -27.766 -44.031 -21.203 1 50.97 2 SER B C 1
ATOM 798 O O . SER B 1 2 ? -26.812 -43.25 -21.297 1 50.97 2 SER B O 1
ATOM 800 N N . ASP B 1 3 ? -28.891 -43.594 -21.469 1 58.09 3 ASP B N 1
ATOM 801 C CA . ASP B 1 3 ? -29.016 -42.156 -21.641 1 58.09 3 ASP B CA 1
ATOM 802 C C . ASP B 1 3 ? -28.859 -41.406 -20.312 1 58.09 3 ASP B C 1
ATOM 804 O O . ASP B 1 3 ? -28.891 -40.188 -20.281 1 58.09 3 ASP B O 1
ATOM 808 N N . LEU B 1 4 ? -29.047 -42.031 -19.188 1 53.53 4 LEU B N 1
ATOM 809 C CA . LEU B 1 4 ? -28.969 -41.406 -17.875 1 53.53 4 LEU B CA 1
ATOM 810 C C . LEU B 1 4 ? -27.547 -40.938 -17.594 1 53.53 4 LEU B C 1
ATOM 812 O O . LEU B 1 4 ? -27.328 -40.062 -16.75 1 53.53 4 LEU B O 1
ATOM 816 N N . ASP B 1 5 ? -26.562 -41.594 -18.266 1 54.66 5 ASP B N 1
ATOM 817 C CA . ASP B 1 5 ? -25.188 -41.25 -17.938 1 54.66 5 ASP B CA 1
ATOM 818 C C . ASP B 1 5 ? -24.812 -39.906 -18.562 1 54.66 5 ASP B C 1
ATOM 820 O O . ASP B 1 5 ? -23.875 -39.25 -18.109 1 54.66 5 ASP B O 1
ATOM 824 N N . ASN B 1 6 ? -25.609 -39.469 -19.578 1 57.5 6 ASN B N 1
ATOM 825 C CA . ASN B 1 6 ? -25.172 -38.281 -20.312 1 57.5 6 ASN B CA 1
ATOM 826 C C . ASN B 1 6 ? -25.531 -37 -19.562 1 57.5 6 ASN B C 1
ATOM 828 O O . ASN B 1 6 ? -25.062 -35.938 -19.922 1 57.5 6 ASN B O 1
ATOM 832 N N . GLU B 1 7 ? -26.453 -37.062 -18.641 1 56.19 7 GLU B N 1
ATOM 833 C CA . GLU B 1 7 ? -26.844 -35.844 -17.938 1 56.19 7 GLU B CA 1
ATOM 834 C C . GLU B 1 7 ? -25.812 -35.469 -16.891 1 56.19 7 GLU B C 1
ATOM 836 O O . GLU B 1 7 ? -25.656 -34.281 -16.578 1 56.19 7 GLU B O 1
ATOM 841 N N . ASN B 1 8 ? -25.266 -36.406 -16.312 1 57.34 8 ASN B N 1
ATOM 842 C CA . ASN B 1 8 ? -24.281 -36.094 -15.266 1 57.34 8 ASN B CA 1
ATOM 843 C C . ASN B 1 8 ? -23.047 -35.438 -15.844 1 57.34 8 ASN B C 1
ATOM 845 O O . ASN B 1 8 ? -22.359 -34.688 -15.141 1 57.34 8 ASN B O 1
ATOM 849 N N . LEU B 1 9 ? -22.672 -35.781 -17.094 1 53.28 9 LEU B N 1
ATOM 850 C CA . LEU B 1 9 ? -21.516 -35.156 -17.719 1 53.28 9 LEU B CA 1
ATOM 851 C C . LEU B 1 9 ? -21.781 -33.656 -18 1 53.28 9 LEU B C 1
ATOM 853 O O . LEU B 1 9 ? -20.844 -32.875 -18.172 1 53.28 9 LEU B O 1
ATOM 857 N N . LYS B 1 10 ? -22.969 -33.312 -18.094 1 60.03 10 LYS B N 1
ATOM 858 C CA . LYS B 1 10 ? -23.328 -31.922 -18.375 1 60.03 10 LYS B CA 1
ATOM 859 C C . LYS B 1 10 ? -23.094 -31.016 -17.156 1 60.03 10 LYS B C 1
ATOM 861 O O . LYS B 1 10 ? -22.703 -29.859 -17.297 1 60.03 10 LYS B O 1
ATOM 866 N N . ASP B 1 11 ? -23.438 -31.609 -16.062 1 59.44 11 ASP B N 1
ATOM 867 C CA . ASP B 1 11 ? -23.219 -30.844 -14.836 1 59.44 11 ASP B CA 1
ATOM 868 C C . ASP B 1 11 ? -21.734 -30.562 -14.625 1 59.44 11 ASP B C 1
ATOM 870 O O . ASP B 1 11 ? -21.344 -29.469 -14.227 1 59.44 11 ASP B O 1
ATOM 874 N N . GLY B 1 12 ? -20.891 -31.578 -15 1 59.56 12 GLY B N 1
ATOM 875 C CA . GLY B 1 12 ? -19.438 -31.406 -14.93 1 59.56 12 GLY B CA 1
ATOM 876 C C . GLY B 1 12 ? -18.922 -30.359 -15.883 1 59.56 12 GLY B C 1
ATOM 877 O O . GLY B 1 12 ? -17.938 -29.672 -15.578 1 59.56 12 GLY B O 1
ATOM 878 N N . GLU B 1 13 ? -19.5 -30.266 -17.062 1 61.59 13 GLU B N 1
ATOM 879 C CA . GLU B 1 13 ? -19.078 -29.281 -18.047 1 61.59 13 GLU B CA 1
ATOM 880 C C . GLU B 1 13 ? -19.422 -27.859 -17.578 1 61.59 13 GLU B C 1
ATOM 882 O O . GLU B 1 13 ? -18.625 -26.938 -17.781 1 61.59 13 GLU B O 1
ATOM 887 N N . LEU B 1 14 ? -20.641 -27.734 -17.109 1 59.81 14 LEU B N 1
ATOM 888 C CA . LEU B 1 14 ? -21.047 -26.422 -16.625 1 59.81 14 LEU B CA 1
ATOM 889 C C . LEU B 1 14 ? -20.156 -25.969 -15.469 1 59.81 14 LEU B C 1
ATOM 891 O O . LEU B 1 14 ? -19.828 -24.781 -15.367 1 59.81 14 LEU B O 1
ATOM 895 N N . ASP B 1 15 ? -19.797 -26.969 -14.711 1 65.44 15 ASP B N 1
ATOM 896 C CA . ASP B 1 15 ? -18.938 -26.688 -13.57 1 65.44 15 ASP B CA 1
ATOM 897 C C . ASP B 1 15 ? -17.547 -26.219 -14.023 1 65.44 15 ASP B C 1
ATOM 899 O O . ASP B 1 15 ? -17.016 -25.234 -13.5 1 65.44 15 ASP B O 1
ATOM 903 N N . THR B 1 16 ? -17.125 -26.844 -15.125 1 67.31 16 THR B N 1
ATOM 904 C CA . THR B 1 16 ? -15.797 -26.484 -15.617 1 67.31 16 THR B CA 1
ATOM 905 C C . THR B 1 16 ? -15.82 -25.109 -16.266 1 67.31 16 THR B C 1
ATOM 907 O O . THR B 1 16 ? -14.852 -24.359 -16.172 1 67.31 16 THR B O 1
ATOM 910 N N . LYS B 1 17 ? -16.875 -24.812 -17 1 70.88 17 LYS B N 1
ATOM 911 C CA . LYS B 1 17 ? -16.984 -23.531 -17.703 1 70.88 17 LYS B CA 1
ATOM 912 C C . LYS B 1 17 ? -17 -22.359 -16.719 1 70.88 17 LYS B C 1
ATOM 914 O O . LYS B 1 17 ? -16.359 -21.344 -16.953 1 70.88 17 LYS B O 1
ATOM 919 N N . ASN B 1 18 ? -17.828 -22.625 -15.711 1 76.5 18 ASN B N 1
ATOM 920 C CA . ASN B 1 18 ? -17.922 -21.562 -14.711 1 76.5 18 ASN B CA 1
ATOM 921 C C . ASN B 1 18 ? -16.578 -21.312 -14.031 1 76.5 18 ASN B C 1
ATOM 923 O O . ASN B 1 18 ? -16.219 -20.156 -13.766 1 76.5 18 ASN B O 1
ATOM 927 N N . LEU B 1 19 ? -15.859 -22.359 -13.961 1 79.31 19 LEU B N 1
ATOM 928 C CA . LEU B 1 19 ? -14.57 -22.219 -13.297 1 79.31 19 LEU B CA 1
ATOM 929 C C . LEU B 1 19 ? -13.57 -21.5 -14.188 1 79.31 19 LEU B C 1
ATOM 931 O O . LEU B 1 19 ? -12.742 -20.719 -13.695 1 79.31 19 LEU B O 1
ATOM 935 N N . ASN B 1 20 ? -13.797 -21.797 -15.469 1 86.12 20 ASN B N 1
ATOM 936 C CA . ASN B 1 20 ? -12.883 -21.156 -16.406 1 86.12 20 ASN B CA 1
ATOM 937 C C . ASN B 1 20 ? -13.039 -19.641 -16.406 1 86.12 20 ASN B C 1
ATOM 939 O O . ASN B 1 20 ? -12.062 -18.906 -16.531 1 86.12 20 ASN B O 1
ATOM 943 N N . PHE B 1 21 ? -14.211 -19.234 -16.172 1 90.06 21 PHE B N 1
ATOM 944 C CA . PHE B 1 21 ? -14.461 -17.812 -16.141 1 90.06 21 PHE B CA 1
ATOM 945 C C . PHE B 1 21 ? -13.836 -17.172 -14.898 1 90.06 21 PHE B C 1
ATOM 947 O O . PHE B 1 21 ? -13.328 -16.047 -14.953 1 90.06 21 PHE B O 1
ATOM 954 N N . ILE B 1 22 ? -13.773 -17.938 -13.891 1 92.88 22 ILE B N 1
ATOM 955 C CA . ILE B 1 22 ? -13.258 -17.422 -12.625 1 92.88 22 ILE B CA 1
ATOM 956 C C . ILE B 1 22 ? -11.758 -17.188 -12.734 1 92.88 22 ILE B C 1
ATOM 958 O O . ILE B 1 22 ? -11.227 -16.234 -12.164 1 92.88 22 ILE B O 1
ATOM 962 N N . LEU B 1 23 ? -11.195 -18.125 -13.523 1 94.19 23 LEU B N 1
ATOM 963 C CA . LEU B 1 23 ? -9.742 -18.078 -13.641 1 94.19 23 LEU B CA 1
ATOM 964 C C . LEU B 1 23 ? -9.297 -16.797 -14.352 1 94.19 23 LEU B C 1
ATOM 966 O O . LEU B 1 23 ? -8.156 -16.359 -14.195 1 94.19 23 LEU B O 1
ATOM 970 N N . ASP B 1 24 ? -10.234 -16.156 -15.117 1 95.94 24 ASP B N 1
ATOM 971 C CA . ASP B 1 24 ? -9.867 -14.992 -15.922 1 95.94 24 ASP B CA 1
ATOM 972 C C . ASP B 1 24 ? -10.281 -13.688 -15.234 1 95.94 24 ASP B C 1
ATOM 974 O O . ASP B 1 24 ? -10.172 -12.609 -15.82 1 95.94 24 ASP B O 1
ATOM 978 N N . ILE B 1 25 ? -10.703 -13.828 -14.031 1 96.38 25 ILE B N 1
ATOM 979 C CA . ILE B 1 25 ? -11.094 -12.633 -13.289 1 96.38 25 ILE B CA 1
ATOM 980 C C . ILE B 1 25 ? -9.859 -11.836 -12.898 1 96.38 25 ILE B C 1
ATOM 982 O O . ILE B 1 25 ? -8.914 -12.383 -12.312 1 96.38 25 ILE B O 1
ATOM 986 N N . PRO B 1 26 ? -9.836 -10.555 -13.188 1 97.81 26 PRO B N 1
ATOM 987 C CA . PRO B 1 26 ? -8.719 -9.711 -12.766 1 97.81 26 PRO B CA 1
ATOM 988 C C . PRO B 1 26 ? -8.828 -9.273 -11.305 1 97.81 26 PRO B C 1
ATOM 990 O O . PRO B 1 26 ? -9.914 -8.914 -10.844 1 97.81 26 PRO B O 1
ATOM 993 N N . LEU B 1 27 ? -7.758 -9.336 -10.594 1 98.25 27 LEU B N 1
ATOM 994 C CA . LEU B 1 27 ? -7.613 -8.867 -9.219 1 98.25 27 LEU B CA 1
ATOM 995 C C . LEU B 1 27 ? -6.574 -7.75 -9.133 1 98.25 27 LEU B C 1
ATOM 997 O O . LEU B 1 27 ? -5.789 -7.555 -10.062 1 98.25 27 LEU B O 1
ATOM 1001 N N . GLN B 1 28 ? -6.586 -7.102 -8.023 1 98.44 28 GLN B N 1
ATOM 1002 C CA . GLN B 1 28 ? -5.57 -6.078 -7.797 1 98.44 28 GLN B CA 1
ATOM 1003 C C . GLN B 1 28 ? -4.492 -6.582 -6.84 1 98.44 28 GLN B C 1
ATOM 1005 O O . GLN B 1 28 ? -4.793 -7.008 -5.723 1 98.44 28 GLN B O 1
ATOM 1010 N N . LEU B 1 29 ? -3.285 -6.539 -7.363 1 98.81 29 LEU B N 1
ATOM 1011 C CA . LEU B 1 29 ? -2.121 -6.809 -6.527 1 98.81 29 LEU B CA 1
ATOM 1012 C C . LEU B 1 29 ? -1.445 -5.508 -6.105 1 98.81 29 LEU B C 1
ATOM 1014 O O . LEU B 1 29 ? -1.184 -4.641 -6.938 1 98.81 29 LEU B O 1
ATOM 1018 N N . THR B 1 30 ? -1.198 -5.367 -4.77 1 98.75 30 THR B N 1
ATOM 1019 C CA . THR B 1 30 ? -0.583 -4.16 -4.23 1 98.75 30 THR B CA 1
ATOM 1020 C C . THR B 1 30 ? 0.645 -4.512 -3.393 1 98.75 30 THR B C 1
ATOM 1022 O O . THR B 1 30 ? 0.608 -5.441 -2.584 1 98.75 30 THR B O 1
ATOM 1025 N N . VAL B 1 31 ? 1.702 -3.744 -3.629 1 98.81 31 VAL B N 1
ATOM 1026 C CA . VAL B 1 31 ? 2.893 -3.869 -2.793 1 98.81 31 VAL B CA 1
ATOM 1027 C C . VAL B 1 31 ? 3.037 -2.631 -1.911 1 98.81 31 VAL B C 1
ATOM 1029 O O . VAL B 1 31 ? 3.113 -1.507 -2.416 1 98.81 31 VAL B O 1
ATOM 1032 N N . GLU B 1 32 ? 3.02 -2.93 -0.605 1 98.56 32 GLU B N 1
ATOM 1033 C CA . GLU B 1 32 ? 3.123 -1.824 0.343 1 98.56 32 GLU B CA 1
ATOM 1034 C C . GLU B 1 32 ? 4.52 -1.752 0.955 1 98.56 32 GLU B C 1
ATOM 1036 O O . GLU B 1 32 ? 5.074 -2.771 1.375 1 98.56 32 GLU B O 1
ATOM 1041 N N . LEU B 1 33 ? 5.062 -0.597 0.971 1 98.19 33 LEU B N 1
ATOM 1042 C CA . LEU B 1 33 ? 6.32 -0.345 1.669 1 98.19 33 LEU B CA 1
ATOM 1043 C C . LEU B 1 33 ? 6.133 -0.438 3.18 1 98.19 33 LEU B C 1
ATOM 1045 O O . LEU B 1 33 ? 6.957 -1.032 3.877 1 98.19 33 LEU B O 1
ATOM 1049 N N . GLY B 1 34 ? 4.996 0.229 3.594 1 97.94 34 GLY B N 1
ATOM 1050 C CA . GLY B 1 34 ? 4.648 0.187 5.004 1 97.94 34 GLY B CA 1
ATOM 1051 C C . GLY B 1 34 ? 3.453 1.053 5.352 1 97.94 34 GLY B C 1
ATOM 1052 O O . GLY B 1 34 ? 2.859 1.681 4.473 1 97.94 34 GLY B O 1
ATOM 1053 N N . ARG B 1 35 ? 3.1 0.986 6.617 1 98.06 35 ARG B N 1
ATOM 1054 C CA . ARG B 1 35 ? 1.984 1.741 7.18 1 98.06 35 ARG B CA 1
ATOM 1055 C C . ARG B 1 35 ? 2.344 2.32 8.539 1 98.06 35 ARG B C 1
ATOM 1057 O O . ARG B 1 35 ? 3.311 1.887 9.172 1 98.06 35 ARG B O 1
ATOM 1064 N N . THR B 1 36 ? 1.639 3.367 8.914 1 98.56 36 THR B N 1
ATOM 1065 C CA . THR B 1 36 ? 1.726 3.895 10.273 1 98.56 36 THR B CA 1
ATOM 1066 C C . THR B 1 36 ? 0.425 4.586 10.664 1 98.56 36 THR B C 1
ATOM 1068 O O . THR B 1 36 ? -0.385 4.938 9.805 1 98.56 36 THR B O 1
ATOM 1071 N N . LYS B 1 37 ? 0.279 4.684 11.969 1 98.62 37 LYS B N 1
ATOM 1072 C CA . LYS B 1 37 ? -0.805 5.516 12.484 1 98.62 37 LYS B CA 1
ATOM 1073 C C . LYS B 1 37 ? -0.375 6.977 12.586 1 98.62 37 LYS B C 1
ATOM 1075 O O . LYS B 1 37 ? 0.759 7.27 12.969 1 98.62 37 LYS B O 1
ATOM 1080 N N . ILE B 1 38 ? -1.346 7.762 12.203 1 98.25 38 ILE B N 1
ATOM 1081 C CA . ILE B 1 38 ? -1.083 9.195 12.25 1 98.25 38 ILE B CA 1
ATOM 1082 C C . ILE B 1 38 ? -2.342 9.938 12.695 1 98.25 38 ILE B C 1
ATOM 1084 O O . ILE B 1 38 ? -3.455 9.57 12.312 1 98.25 38 ILE B O 1
ATOM 1088 N N . LEU B 1 39 ? -2.139 10.922 13.5 1 97.94 39 LEU B N 1
ATOM 1089 C CA . LEU B 1 39 ? -3.287 11.68 13.984 1 97.94 39 LEU B CA 1
ATOM 1090 C C . LEU B 1 39 ? -3.76 12.68 12.938 1 97.94 39 LEU B C 1
ATOM 1092 O O . LEU B 1 39 ? -2.957 13.172 12.141 1 97.94 39 LEU B O 1
ATOM 1096 N N . VAL B 1 40 ? -5.012 13.016 12.984 1 97.12 40 VAL B N 1
ATOM 1097 C CA . VAL B 1 40 ? -5.602 14.008 12.102 1 97.12 40 VAL B CA 1
ATOM 1098 C C . VAL B 1 40 ? -4.793 15.305 12.164 1 97.12 40 VAL B C 1
ATOM 1100 O O . VAL B 1 40 ? -4.48 15.898 11.133 1 97.12 40 VAL B O 1
ATOM 1103 N N . LYS B 1 41 ? -4.457 15.672 13.32 1 96.56 41 LYS B N 1
ATOM 1104 C CA . LYS B 1 41 ? -3.717 16.922 13.484 1 96.56 41 LYS B CA 1
ATOM 1105 C C . LYS B 1 41 ? -2.371 16.859 12.766 1 96.56 41 LYS B C 1
ATOM 1107 O O . LYS B 1 41 ? -1.931 17.844 12.18 1 96.56 41 LYS B O 1
ATOM 1112 N N . ASP B 1 42 ? -1.735 15.734 12.844 1 97.81 42 ASP B N 1
ATOM 1113 C CA . ASP B 1 42 ? -0.446 15.562 12.188 1 97.81 42 ASP B CA 1
ATOM 1114 C C . ASP B 1 42 ? -0.603 15.562 10.664 1 97.81 42 ASP B C 1
ATOM 1116 O O . ASP B 1 42 ? 0.209 16.156 9.953 1 97.81 42 ASP B O 1
ATOM 1120 N N . VAL B 1 43 ? -1.68 14.938 10.172 1 98.06 43 VAL B N 1
ATOM 1121 C CA . VAL B 1 43 ? -1.957 14.914 8.742 1 98.06 43 VAL B CA 1
ATOM 1122 C C . VAL B 1 43 ? -2.119 16.344 8.219 1 98.06 43 VAL B C 1
ATOM 1124 O O . VAL B 1 43 ? -1.629 16.672 7.137 1 98.06 43 VAL B O 1
ATOM 1127 N N . LEU B 1 44 ? -2.73 17.172 9.055 1 97.25 44 LEU B N 1
ATOM 1128 C CA . LEU B 1 44 ? -3.027 18.531 8.633 1 97.25 44 LEU B CA 1
ATOM 1129 C C . LEU B 1 44 ? -1.757 19.375 8.594 1 97.25 44 LEU B C 1
ATOM 1131 O O . LEU B 1 44 ? -1.717 20.422 7.93 1 97.25 44 LEU B O 1
ATOM 1135 N N . GLN B 1 45 ? -0.747 18.922 9.25 1 97.69 45 GLN B N 1
ATOM 1136 C CA . GLN B 1 45 ? 0.479 19.703 9.367 1 97.69 45 GLN B CA 1
ATOM 1137 C C . GLN B 1 45 ? 1.522 19.25 8.352 1 97.69 45 GLN B C 1
ATOM 1139 O O . GLN B 1 45 ? 2.562 19.891 8.188 1 97.69 45 GLN B O 1
ATOM 1144 N N . LEU B 1 46 ? 1.203 18.203 7.637 1 98.31 46 LEU B N 1
ATOM 1145 C CA . LEU B 1 46 ? 2.172 17.703 6.668 1 98.31 46 LEU B CA 1
ATOM 1146 C C . LEU B 1 46 ? 2.389 18.703 5.539 1 98.31 46 LEU B C 1
ATOM 1148 O O . LEU B 1 46 ? 1.436 19.312 5.055 1 98.31 46 LEU B O 1
ATOM 1152 N N . ASN B 1 47 ? 3.686 18.859 5.16 1 98.12 47 ASN B N 1
ATOM 1153 C CA . ASN B 1 47 ? 4.102 19.688 4.031 1 98.12 47 ASN B CA 1
ATOM 1154 C C . ASN B 1 47 ? 5.102 18.953 3.143 1 98.12 47 ASN B C 1
ATOM 1156 O O . ASN B 1 47 ? 5.633 17.906 3.527 1 98.12 47 ASN B O 1
ATOM 1160 N N . GLN B 1 48 ? 5.273 19.594 2.049 1 97.81 48 GLN B N 1
ATOM 1161 C CA . GLN B 1 48 ? 6.309 19.062 1.167 1 97.81 48 GLN B CA 1
ATOM 1162 C C . GLN B 1 48 ? 7.652 18.984 1.885 1 97.81 48 GLN B C 1
ATOM 1164 O O . GLN B 1 48 ? 8.039 19.906 2.6 1 97.81 48 GLN B O 1
ATOM 1169 N N . GLY B 1 49 ? 8.297 17.906 1.785 1 98.25 49 GLY B N 1
ATOM 1170 C CA . GLY B 1 49 ? 9.586 17.688 2.434 1 98.25 49 GLY B CA 1
ATOM 1171 C C . GLY B 1 49 ? 9.477 16.953 3.756 1 98.25 49 GLY B C 1
ATOM 1172 O O . GLY B 1 49 ? 10.477 16.469 4.285 1 98.25 49 GLY B O 1
ATOM 1173 N N . ALA B 1 50 ? 8.258 16.859 4.234 1 98.25 50 ALA B N 1
ATOM 1174 C CA . ALA B 1 50 ? 8.055 16.172 5.504 1 98.25 50 ALA B CA 1
ATOM 1175 C C . ALA B 1 50 ? 8.422 14.695 5.383 1 98.25 50 ALA B C 1
ATOM 1177 O O . ALA B 1 50 ? 8.242 14.094 4.324 1 98.25 50 ALA B O 1
ATOM 1178 N N . VAL B 1 51 ? 8.938 14.242 6.5 1 98.56 51 VAL B N 1
ATOM 1179 C CA . VAL B 1 51 ? 9.273 12.82 6.559 1 98.56 51 VAL B CA 1
ATOM 1180 C C . VAL B 1 51 ? 8.352 12.117 7.551 1 98.56 51 VAL B C 1
ATOM 1182 O O . VAL B 1 51 ? 8.164 12.578 8.68 1 98.56 51 VAL B O 1
ATOM 1185 N N . VAL B 1 52 ? 7.746 11.102 7.098 1 98.5 52 VAL B N 1
ATOM 1186 C CA . VAL B 1 52 ? 6.906 10.281 7.965 1 98.5 52 VAL B CA 1
ATOM 1187 C C . VAL B 1 52 ? 7.523 8.898 8.125 1 98.5 52 VAL B C 1
ATOM 1189 O O . VAL B 1 52 ? 7.785 8.211 7.137 1 98.5 52 VAL B O 1
ATOM 1192 N N . GLU B 1 53 ? 7.777 8.57 9.359 1 98.5 53 GLU B N 1
ATOM 1193 C CA . GLU B 1 53 ? 8.32 7.246 9.664 1 98.5 53 GLU B CA 1
ATOM 1194 C C . GLU B 1 53 ? 7.223 6.184 9.609 1 98.5 53 GLU B C 1
ATOM 1196 O O . GLU B 1 53 ? 6.129 6.387 10.133 1 98.5 53 GLU B O 1
ATOM 1201 N N . LEU B 1 54 ? 7.539 5.047 8.977 1 98.56 54 LEU B N 1
ATOM 1202 C CA . LEU B 1 54 ? 6.617 3.918 8.93 1 98.56 54 LEU B CA 1
ATOM 1203 C C . LEU B 1 54 ? 6.977 2.885 9.992 1 98.56 54 LEU B C 1
ATOM 1205 O O . LEU B 1 54 ? 7.953 3.057 10.727 1 98.56 54 LEU B O 1
ATOM 1209 N N . THR B 1 55 ? 6.137 1.878 10.109 1 97.88 55 THR B N 1
ATOM 1210 C CA . THR B 1 55 ? 6.34 0.873 11.148 1 97.88 55 THR B CA 1
ATOM 1211 C C . THR B 1 55 ? 7.336 -0.188 10.688 1 97.88 55 THR B C 1
ATOM 1213 O O . THR B 1 55 ? 8.055 -0.767 11.5 1 97.88 55 THR B O 1
ATOM 1216 N N . LYS B 1 56 ? 7.43 -0.368 9.445 1 97.62 56 LYS B N 1
ATOM 1217 C CA . LYS B 1 56 ? 8.242 -1.441 8.883 1 97.62 56 LYS B CA 1
ATOM 1218 C C . LYS B 1 56 ? 9.734 -1.152 9.062 1 97.62 56 LYS B C 1
ATOM 1220 O O . LYS B 1 56 ? 10.188 -0.037 8.797 1 97.62 56 LYS B O 1
ATOM 1225 N N . LEU B 1 57 ? 10.414 -2.184 9.492 1 97.81 57 LEU B N 1
ATOM 1226 C CA . LEU B 1 57 ? 11.867 -2.082 9.57 1 97.81 57 LEU B CA 1
ATOM 1227 C C . LEU B 1 57 ? 12.492 -2.148 8.188 1 97.81 57 LEU B C 1
ATOM 1229 O O . LEU B 1 57 ? 12.055 -2.93 7.336 1 97.81 57 LEU B O 1
ATOM 1233 N N . ALA B 1 58 ? 13.508 -1.309 8.078 1 96.38 58 ALA B N 1
ATOM 1234 C CA . ALA B 1 58 ? 14.266 -1.379 6.832 1 96.38 58 ALA B CA 1
ATOM 1235 C C . ALA B 1 58 ? 14.945 -2.734 6.68 1 96.38 58 ALA B C 1
ATOM 1237 O O . ALA B 1 58 ? 15.484 -3.275 7.648 1 96.38 58 ALA B O 1
ATOM 1238 N N . GLY B 1 59 ? 14.82 -3.402 5.676 1 94.94 59 GLY B N 1
ATOM 1239 C CA . GLY B 1 59 ? 15.43 -4.703 5.453 1 94.94 59 GLY B CA 1
ATOM 1240 C C . GLY B 1 59 ? 14.43 -5.848 5.512 1 94.94 59 GLY B C 1
ATOM 1241 O O . GLY B 1 59 ? 14.727 -6.957 5.07 1 94.94 59 GLY B O 1
ATOM 1242 N N . GLU B 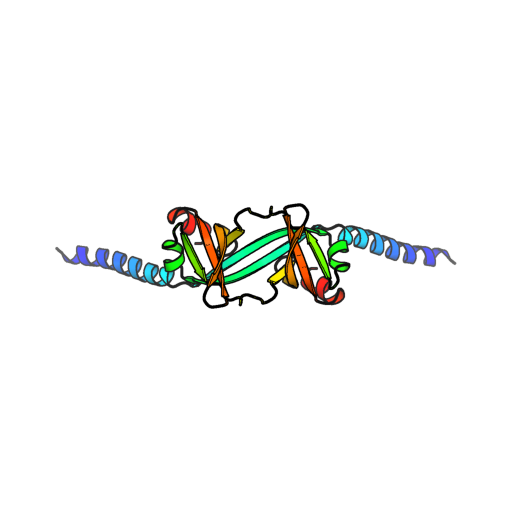1 60 ? 13.336 -5.551 6.176 1 97.5 60 GLU B N 1
ATOM 1243 C CA . GLU B 1 60 ? 12.297 -6.578 6.199 1 97.5 60 GLU B CA 1
ATOM 1244 C C . GLU B 1 60 ? 11.57 -6.656 4.863 1 97.5 60 GLU B C 1
ATOM 1246 O O . GLU B 1 60 ? 11.414 -5.645 4.176 1 97.5 60 GLU B O 1
ATOM 1251 N N . PRO B 1 61 ? 11.141 -7.832 4.504 1 98.5 61 PRO B N 1
ATOM 1252 C CA . PRO B 1 61 ? 10.383 -7.961 3.258 1 98.5 61 PRO B CA 1
ATOM 1253 C C . PRO B 1 61 ? 9.109 -7.109 3.252 1 98.5 61 PRO B C 1
ATOM 1255 O O . PRO B 1 61 ? 8.5 -6.902 4.301 1 98.5 61 PRO B O 1
ATOM 1258 N N . LEU B 1 62 ? 8.727 -6.707 2.109 1 98.81 62 LEU B N 1
ATOM 1259 C CA . LEU B 1 62 ? 7.535 -5.883 1.923 1 98.81 62 LEU B CA 1
ATOM 1260 C C . LEU B 1 62 ? 6.281 -6.746 1.877 1 98.81 62 LEU B C 1
ATOM 1262 O O . LEU B 1 62 ? 6.34 -7.918 1.497 1 98.81 62 LEU B O 1
ATOM 1266 N N . ASP B 1 63 ? 5.102 -6.047 2.205 1 98.75 63 ASP B N 1
ATOM 1267 C CA . ASP B 1 63 ? 3.834 -6.77 2.213 1 98.75 63 ASP B CA 1
ATOM 1268 C C . ASP B 1 63 ? 3.18 -6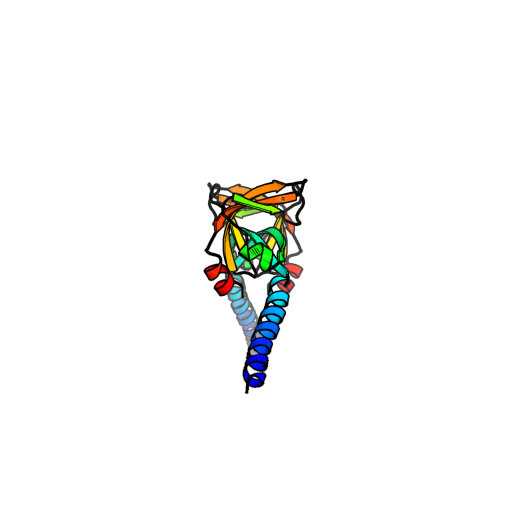.742 0.833 1 98.75 63 ASP B C 1
ATOM 1270 O O . ASP B 1 63 ? 3.188 -5.715 0.155 1 98.75 63 ASP B O 1
ATOM 1274 N N . VAL B 1 64 ? 2.639 -7.852 0.46 1 98.88 64 VAL B N 1
ATOM 1275 C CA . VAL B 1 64 ? 1.931 -8.008 -0.806 1 98.88 64 VAL B CA 1
ATOM 1276 C C . VAL B 1 64 ? 0.471 -8.367 -0.541 1 98.88 64 VAL B C 1
ATOM 1278 O O . VAL B 1 64 ? 0.182 -9.375 0.11 1 98.88 64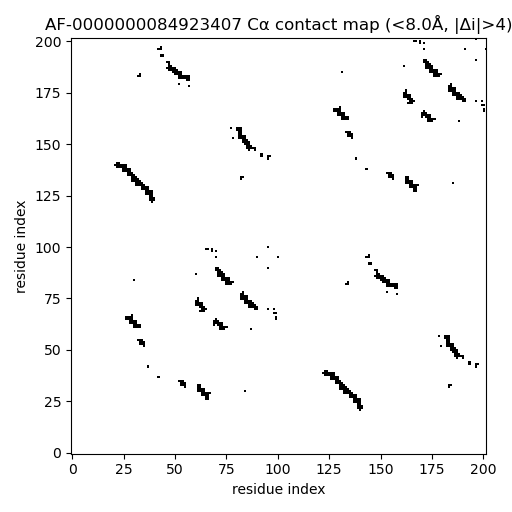 VAL B O 1
ATOM 1281 N N . PHE B 1 65 ? -0.377 -7.594 -1.06 1 98.69 65 PHE B N 1
ATOM 1282 C CA . PHE B 1 65 ? -1.81 -7.793 -0.878 1 98.69 65 PHE B CA 1
ATOM 1283 C C . PHE B 1 65 ? -2.482 -8.125 -2.205 1 98.69 65 PHE B C 1
ATOM 1285 O O . PHE B 1 65 ? -2.105 -7.59 -3.25 1 98.69 65 PHE B O 1
ATOM 1292 N N . VAL B 1 66 ? -3.467 -8.93 -2.164 1 98.56 66 VAL B N 1
ATOM 1293 C CA . VAL B 1 66 ? -4.414 -9.117 -3.258 1 98.56 66 VAL B CA 1
ATOM 1294 C C . VAL B 1 66 ? -5.824 -8.766 -2.787 1 98.56 66 VAL B C 1
ATOM 1296 O O . VAL B 1 66 ? -6.332 -9.359 -1.831 1 98.56 66 VAL B O 1
ATOM 1299 N N . ASN B 1 67 ? -6.379 -7.902 -3.393 1 96.69 67 ASN B N 1
ATOM 1300 C CA . ASN B 1 67 ? -7.652 -7.363 -2.934 1 96.69 67 ASN B CA 1
ATOM 1301 C C . ASN B 1 67 ? -7.645 -7.098 -1.432 1 96.69 67 ASN B C 1
ATOM 1303 O O . ASN B 1 67 ? -8.539 -7.555 -0.711 1 96.69 67 ASN B O 1
ATOM 1307 N N . SER B 1 68 ? -6.641 -6.508 -0.95 1 94.81 68 SER B N 1
ATOM 1308 C CA . SER B 1 68 ? -6.492 -5.977 0.4 1 94.81 68 SER B CA 1
ATOM 1309 C C . SER B 1 68 ? -6.23 -7.09 1.407 1 94.81 68 SER B C 1
ATOM 1311 O O . SER B 1 68 ? -6.191 -6.848 2.615 1 94.81 68 SER B O 1
ATOM 1313 N N . LYS B 1 69 ? -5.957 -8.266 0.842 1 97.5 69 LYS B N 1
ATOM 1314 C CA . LYS B 1 69 ? -5.602 -9.391 1.699 1 97.5 69 LYS B CA 1
ATOM 1315 C C . LYS B 1 69 ? -4.113 -9.703 1.603 1 97.5 69 LYS B C 1
ATOM 1317 O O . LYS B 1 69 ? -3.568 -9.828 0.503 1 97.5 69 LYS B O 1
ATOM 1322 N N . LEU B 1 70 ? -3.551 -9.797 2.775 1 98.38 70 LEU B N 1
ATOM 1323 C CA . LEU B 1 70 ? -2.133 -10.133 2.793 1 98.38 70 LEU B CA 1
ATOM 1324 C C . LEU B 1 70 ? -1.913 -11.578 2.344 1 98.38 70 LEU B C 1
ATOM 1326 O O . LEU B 1 70 ? -2.424 -12.508 2.967 1 98.38 70 LEU B O 1
ATOM 1330 N N . VAL B 1 71 ? -1.069 -11.719 1.242 1 98.5 71 VAL B N 1
ATOM 1331 C CA . VAL B 1 71 ? -0.94 -13.078 0.74 1 98.5 71 VAL B CA 1
ATOM 1332 C C . VAL B 1 71 ? 0.537 -13.445 0.606 1 98.5 71 VAL B C 1
ATOM 1334 O O . VAL B 1 71 ? 0.881 -14.617 0.419 1 98.5 71 VAL B O 1
ATOM 1337 N N . ALA B 1 72 ? 1.436 -12.5 0.65 1 98.88 72 ALA B N 1
ATOM 1338 C CA . ALA B 1 72 ? 2.852 -12.773 0.42 1 98.88 72 ALA B CA 1
ATOM 1339 C C . ALA B 1 72 ? 3.725 -11.633 0.935 1 98.88 72 ALA B C 1
ATOM 1341 O O . ALA B 1 72 ? 3.213 -10.625 1.423 1 98.88 72 ALA B O 1
ATOM 1342 N N . ARG B 1 73 ? 5.008 -11.875 0.967 1 98.81 73 ARG B N 1
ATOM 1343 C CA . ARG B 1 73 ? 6.043 -10.883 1.226 1 98.81 73 ARG B CA 1
ATOM 1344 C C . ARG B 1 73 ? 7.18 -11 0.215 1 98.81 73 ARG B C 1
ATOM 1346 O O . ARG B 1 73 ? 7.445 -12.086 -0.306 1 98.81 73 ARG B O 1
ATOM 1353 N N . GLY B 1 74 ? 7.809 -9.891 -0.044 1 98.81 74 GLY B N 1
ATOM 1354 C CA . GLY B 1 74 ? 8.859 -9.961 -1.042 1 98.81 74 GLY B CA 1
ATOM 1355 C C . GLY B 1 74 ? 9.797 -8.758 -1.011 1 98.81 74 GLY B C 1
ATOM 1356 O O . GLY B 1 74 ? 9.734 -7.945 -0.088 1 98.81 74 GLY B O 1
ATOM 1357 N N . GLU B 1 75 ? 10.672 -8.742 -1.918 1 98.44 75 GLU B N 1
ATOM 1358 C CA . GLU B 1 75 ? 11.672 -7.691 -2.08 1 98.44 75 GLU B CA 1
ATOM 1359 C C . GLU B 1 75 ? 11.398 -6.859 -3.328 1 98.44 75 GLU B C 1
ATOM 1361 O O . GLU B 1 75 ? 11.047 -7.402 -4.379 1 98.44 75 GLU B O 1
ATOM 1366 N N . ALA B 1 76 ? 11.594 -5.582 -3.18 1 97.94 76 ALA B N 1
ATOM 1367 C CA . ALA B 1 76 ? 11.43 -4.707 -4.336 1 97.94 76 ALA B CA 1
ATOM 1368 C C . ALA B 1 76 ? 12.539 -4.941 -5.363 1 97.94 76 ALA B C 1
ATOM 1370 O O . ALA B 1 76 ? 13.703 -5.086 -5 1 97.94 76 ALA B O 1
ATOM 1371 N N . VAL B 1 77 ? 12.086 -5.008 -6.641 1 98.31 77 VAL B N 1
ATOM 1372 C CA . VAL B 1 77 ? 13.023 -5.129 -7.75 1 98.31 77 VAL B CA 1
ATOM 1373 C C . VAL B 1 77 ? 12.617 -4.18 -8.875 1 98.31 77 VAL B C 1
ATOM 1375 O O . VAL B 1 77 ? 11.508 -3.646 -8.875 1 98.31 77 VAL B O 1
ATOM 1378 N N . VAL B 1 78 ? 13.578 -3.889 -9.742 1 98.12 78 VAL B N 1
ATOM 1379 C CA . VAL B 1 78 ? 13.273 -3.113 -10.938 1 98.12 78 VAL B CA 1
ATOM 1380 C C . VAL B 1 78 ? 13.297 -4.027 -12.164 1 98.12 78 VAL B C 1
ATOM 1382 O O . VAL B 1 78 ? 14.281 -4.723 -12.406 1 98.12 78 VAL B O 1
ATOM 1385 N N . VAL B 1 79 ? 12.125 -4.047 -12.734 1 96.06 79 VAL B N 1
ATOM 1386 C CA . VAL B 1 79 ? 11.969 -4.848 -13.945 1 96.06 79 VAL B CA 1
ATOM 1387 C C . VAL B 1 79 ? 11.523 -3.957 -15.102 1 96.06 79 VAL B C 1
ATOM 1389 O O . VAL B 1 79 ? 10.438 -3.381 -15.07 1 96.06 79 VAL B O 1
ATOM 1392 N N . ASN B 1 80 ? 12.258 -3.906 -16.234 1 93.88 80 ASN B N 1
ATOM 1393 C CA . ASN B 1 80 ? 11.898 -3.146 -17.422 1 93.88 80 ASN B CA 1
ATOM 1394 C C . ASN B 1 80 ? 11.531 -1.708 -17.078 1 93.88 80 ASN B C 1
ATOM 1396 O O . ASN B 1 80 ? 10.477 -1.218 -17.5 1 93.88 80 ASN B O 1
ATOM 1400 N N . GLU B 1 81 ? 12.289 -1.055 -16.219 1 97.19 81 GLU B N 1
ATOM 1401 C CA . GLU B 1 81 ? 12.164 0.347 -15.82 1 97.19 81 GLU B CA 1
ATOM 1402 C C . GLU B 1 81 ? 10.977 0.554 -14.883 1 97.19 81 GLU B C 1
ATOM 1404 O O . GLU B 1 81 ? 10.609 1.691 -14.586 1 97.19 81 GLU B O 1
ATOM 1409 N N . LYS B 1 82 ? 10.406 -0.627 -14.406 1 97.81 82 LYS B N 1
ATOM 1410 C CA . LYS B 1 82 ? 9.289 -0.572 -13.461 1 97.81 82 LYS B CA 1
ATOM 1411 C C . LYS B 1 82 ? 9.648 -1.249 -12.141 1 97.81 82 LYS B C 1
ATOM 1413 O O . LYS B 1 82 ? 10.523 -2.109 -12.102 1 97.81 82 LYS B O 1
ATOM 1418 N N . PHE B 1 83 ? 8.914 -0.748 -11.156 1 97.94 83 PHE B N 1
ATOM 1419 C CA . PHE B 1 83 ? 9.031 -1.507 -9.922 1 97.94 83 PHE B CA 1
ATOM 1420 C C . PHE B 1 83 ? 8.375 -2.877 -10.055 1 97.94 83 PHE B C 1
ATOM 1422 O O . PHE B 1 83 ? 7.379 -3.023 -10.758 1 97.94 83 PHE B O 1
ATOM 1429 N N . GLY B 1 84 ? 8.938 -3.812 -9.375 1 98.38 84 GLY B N 1
ATOM 1430 C CA . GLY B 1 84 ? 8.375 -5.137 -9.172 1 98.38 84 GLY B CA 1
ATOM 1431 C C . GLY B 1 84 ? 8.625 -5.684 -7.777 1 98.38 84 GLY B C 1
ATOM 1432 O O . GLY B 1 84 ? 9.164 -4.984 -6.918 1 98.38 84 GLY B O 1
ATOM 1433 N N . ILE B 1 85 ? 8.156 -6.898 -7.598 1 98.81 85 ILE B N 1
ATOM 1434 C CA . ILE B 1 85 ? 8.359 -7.578 -6.324 1 98.81 85 ILE B CA 1
ATOM 1435 C C . ILE B 1 85 ? 8.758 -9.031 -6.57 1 98.81 85 ILE B C 1
ATOM 1437 O O . ILE B 1 85 ? 8.156 -9.711 -7.402 1 98.81 85 ILE B O 1
ATOM 1441 N N . ARG B 1 86 ? 9.859 -9.367 -5.887 1 98.88 86 ARG B N 1
ATOM 1442 C CA . ARG B 1 86 ? 10.234 -10.773 -5.848 1 98.88 86 ARG B CA 1
ATOM 1443 C C . ARG B 1 86 ? 9.727 -11.438 -4.57 1 98.88 86 ARG B C 1
ATOM 1445 O O . ARG B 1 86 ? 10.078 -11.016 -3.465 1 98.88 86 ARG B O 1
ATOM 1452 N N . LEU B 1 87 ? 8.914 -12.43 -4.746 1 98.88 87 LEU B N 1
ATOM 1453 C CA . LEU B 1 87 ? 8.273 -13.055 -3.596 1 98.88 87 LEU B CA 1
ATOM 1454 C C . LEU B 1 87 ? 9.266 -13.891 -2.805 1 98.88 87 LEU B C 1
ATOM 1456 O O . LEU B 1 87 ? 9.984 -14.711 -3.377 1 98.88 87 LEU B O 1
ATOM 1460 N N . VAL B 1 88 ? 9.344 -13.656 -1.511 1 98.75 88 VAL B N 1
ATOM 1461 C CA . VAL B 1 88 ? 10.211 -14.43 -0.629 1 98.75 88 VAL B CA 1
ATOM 1462 C C . VAL B 1 88 ? 9.367 -15.398 0.197 1 98.75 88 VAL B C 1
ATOM 1464 O O . VAL B 1 88 ? 9.859 -16.453 0.611 1 98.75 88 VAL B O 1
ATOM 1467 N N . ASP B 1 89 ? 8.148 -15.023 0.562 1 98.44 89 ASP B N 1
ATOM 1468 C CA . ASP B 1 89 ? 7.18 -15.836 1.282 1 98.44 89 ASP B CA 1
ATOM 1469 C C . ASP B 1 89 ? 5.781 -15.68 0.688 1 98.44 89 ASP B C 1
ATOM 1471 O O . ASP B 1 89 ? 5.359 -14.562 0.369 1 98.44 89 ASP B O 1
ATOM 1475 N N . ILE B 1 90 ? 5.062 -16.766 0.588 1 98.56 90 ILE B N 1
ATOM 1476 C CA . ILE B 1 90 ? 3.717 -16.734 0.025 1 98.56 90 ILE B CA 1
ATOM 1477 C C . ILE B 1 90 ? 2.889 -17.891 0.606 1 98.56 90 ILE B C 1
ATOM 1479 O O . ILE B 1 90 ? 3.398 -18.984 0.797 1 98.56 90 ILE B O 1
ATOM 1483 N N . VAL B 1 91 ? 1.698 -17.578 0.814 1 98.5 91 VAL B N 1
ATOM 1484 C CA . VAL B 1 91 ? 0.817 -18.609 1.374 1 98.5 91 VAL B CA 1
ATOM 1485 C C . VAL B 1 91 ? 0.437 -19.609 0.29 1 98.5 91 VAL B C 1
ATOM 1487 O O . VAL B 1 91 ? 0.628 -19.359 -0.901 1 98.5 91 VAL B O 1
ATOM 1490 N N . SER B 1 92 ? -0.076 -20.75 0.709 1 97.56 92 SER B N 1
ATOM 1491 C CA . SER B 1 92 ? -0.412 -21.828 -0.226 1 97.56 92 SER B CA 1
ATOM 1492 C C . SER B 1 92 ? -1.512 -21.391 -1.189 1 97.56 92 SER B C 1
ATOM 1494 O O . SER B 1 92 ? -2.297 -20.484 -0.879 1 97.56 92 SER B O 1
ATOM 1496 N N . PRO B 1 93 ? -1.61 -22.062 -2.377 1 95.62 93 PRO B N 1
ATOM 1497 C CA . PRO B 1 93 ? -2.699 -21.75 -3.309 1 95.62 93 PRO B CA 1
ATOM 1498 C C . PRO B 1 93 ? -4.078 -21.891 -2.668 1 95.62 93 PRO B C 1
ATOM 1500 O O . PRO B 1 93 ? -4.961 -21.062 -2.912 1 95.62 93 PRO B O 1
ATOM 1503 N N . ASN B 1 94 ? -4.273 -22.906 -1.858 1 95.94 94 ASN B N 1
ATOM 1504 C CA . ASN B 1 94 ? -5.559 -23.094 -1.191 1 95.94 94 ASN B CA 1
ATOM 1505 C C . ASN B 1 94 ? -5.887 -21.938 -0.264 1 95.94 94 ASN B C 1
ATOM 1507 O O . ASN B 1 94 ? -7.027 -21.469 -0.22 1 95.94 94 ASN B O 1
ATOM 1511 N N . GLU B 1 95 ? -4.895 -21.484 0.388 1 97.06 95 GLU B N 1
ATOM 1512 C CA . GLU B 1 95 ? -5.098 -20.344 1.278 1 97.06 95 GLU B CA 1
ATOM 1513 C C . GLU B 1 95 ? -5.395 -19.078 0.489 1 97.06 95 GLU B C 1
ATOM 1515 O O . GLU B 1 95 ? -6.195 -18.25 0.918 1 97.06 95 GLU B O 1
ATOM 1520 N N . ARG B 1 96 ? -4.75 -18.984 -0.665 1 97.5 96 ARG B N 1
ATOM 1521 C CA . ARG B 1 96 ? -5 -17.828 -1.519 1 97.5 96 ARG B CA 1
ATOM 1522 C C . ARG B 1 96 ? -6.441 -17.797 -2.006 1 97.5 96 ARG B C 1
ATOM 1524 O O . ARG B 1 96 ? -7.09 -16.75 -2 1 97.5 96 ARG B O 1
ATOM 1531 N N . VAL B 1 97 ? -6.93 -18.859 -2.322 1 94 97 VAL B N 1
ATOM 1532 C CA . VAL B 1 97 ? -8.312 -18.969 -2.77 1 94 97 VAL B CA 1
ATOM 1533 C C . VAL B 1 97 ? -9.25 -18.547 -1.638 1 94 97 VAL B C 1
ATOM 1535 O O . VAL B 1 97 ? -10.211 -17.797 -1.855 1 94 97 VAL B O 1
ATOM 1538 N N . GLU B 1 98 ? -8.938 -18.984 -0.507 1 95.25 98 GLU B N 1
ATOM 1539 C CA . GLU B 1 98 ? -9.766 -18.688 0.66 1 95.25 98 GLU B CA 1
ATOM 1540 C C . GLU B 1 98 ? -9.727 -17.188 1 1 95.25 98 GLU B C 1
ATOM 1542 O O . GLU B 1 98 ? -10.742 -16.609 1.36 1 95.25 98 GLU B O 1
ATOM 1547 N N . LYS B 1 99 ? -8.578 -16.641 0.816 1 95.38 99 LYS B N 1
ATOM 1548 C CA . LYS B 1 99 ? -8.391 -15.258 1.222 1 95.38 99 LYS B CA 1
ATOM 1549 C C . LYS B 1 99 ? -8.914 -14.297 0.159 1 95.38 99 LYS B C 1
ATOM 1551 O O . LYS B 1 99 ? -9.484 -13.258 0.486 1 95.38 99 LYS B O 1
ATOM 1556 N N . VAL B 1 100 ? -8.797 -14.648 -1.103 1 92.31 100 VAL B N 1
ATOM 1557 C CA . VAL B 1 100 ? -8.969 -13.664 -2.162 1 92.31 100 VAL B CA 1
ATOM 1558 C C . VAL B 1 100 ? -10.305 -13.891 -2.865 1 92.31 100 VAL B C 1
ATOM 1560 O O . VAL B 1 100 ? -10.883 -12.961 -3.436 1 92.31 100 VAL B O 1
ATOM 1563 N N . LEU B 1 101 ? -10.711 -15.195 -2.828 1 84.25 101 LEU B N 1
ATOM 1564 C CA . LEU B 1 101 ? -12 -15.523 -3.436 1 84.25 101 LEU B CA 1
ATOM 1565 C C . LEU B 1 101 ? -13.039 -15.852 -2.369 1 84.25 101 LEU B C 1
ATOM 1567 O O . LEU B 1 101 ? -14.195 -15.445 -2.479 1 84.25 101 LEU B O 1
#

Solvent-accessible surface area (backbone atoms only — not comparable to full-atom values): 10774 Å² total; per-residue (Å²): 132,74,71,69,64,59,57,60,55,48,57,53,48,53,50,50,52,56,47,53,54,51,35,64,39,74,43,46,37,36,35,32,65,33,41,31,79,41,32,43,52,56,63,58,65,62,49,71,64,38,71,48,72,32,68,33,49,57,86,55,67,28,46,28,23,37,76,86,31,80,49,35,28,19,41,82,41,80,50,96,65,10,32,24,35,33,28,70,42,61,64,54,56,70,54,47,46,66,68,67,102,131,72,71,69,63,60,56,60,55,49,56,53,49,53,51,49,53,56,48,53,55,53,38,66,38,74,40,47,36,37,35,32,65,34,40,31,79,41,32,42,50,57,62,56,65,63,48,72,65,38,71,47,73,32,68,35,48,57,88,57,67,27,47,28,24,38,76,87,30,82,50,34,28,19,43,83,41,78,48,96,64,10,32,23,35,31,27,70,42,62,64,53,55,70,55,46,45,67,68,68,101